Protein AF-A0A419HAE0-F1 (afdb_monomer_lite)

pLDDT: mean 71.38, std 16.94, range [32.88, 93.19]

Foldseek 3Di:
DDCPPDPDPDPQVPQPQSVLCCVQCVVVCVVQVWAWDDWDADPLRKIKTKTWGDDDPPDQKTWMWIKIDGSVHQQKIKIWIWIWRPPDPDTPIFTQDMDIGRGHPNCVNVRVCVVVVPPSPCPVDGPPDDPPPPPDPVCVVVVVVVVVVVVVVVVVVVVVVVVVVVVVVVVVVVVVVVVVVVVVCCVVPPPPDD

Radius of gyration: 32.23 Å; chains: 1; bounding box: 89×51×86 Å

Secondary structure (DSSP, 8-state):
-----PPPP-TTTT-HHHHHHHHHHHHHHHHTT-EEEEEEE-TTS-EEEEEEPPPPTT-SSEEEEEEEEGGG-TTSEEEEEEEE--SSSS--EEEEEEEEE-S-GGGHHHHHHHHHHS------S-----STT---TTTHHHHHHHHHHHHHHHHHHHHHHHHHHHHHHHHHHHHHHHHHHHHHHHHHH-SS--

Structure (mmCIF, N/CA/C/O backbone):
data_AF-A0A419HAE0-F1
#
_entry.id   AF-A0A419HAE0-F1
#
loop_
_atom_site.group_PDB
_atom_site.id
_atom_site.type_symbol
_atom_site.label_atom_id
_atom_site.label_alt_id
_atom_site.label_comp_id
_atom_site.label_asym_id
_atom_site.label_entity_id
_atom_site.label_seq_id
_atom_site.pdbx_PDB_ins_code
_atom_site.Cartn_x
_atom_site.Cartn_y
_atom_site.Cartn_z
_atom_site.occupancy
_atom_site.B_iso_or_equiv
_atom_site.auth_seq_id
_atom_site.auth_comp_id
_atom_site.auth_asym_id
_atom_site.auth_atom_id
_atom_site.pdbx_PDB_model_num
ATOM 1 N N . MET A 1 1 ? -29.396 -0.397 -34.017 1.00 46.91 1 MET A N 1
ATOM 2 C CA . MET A 1 1 ? -28.063 -0.846 -33.584 1.00 46.91 1 MET A CA 1
ATOM 3 C C . MET A 1 1 ? -27.997 -0.472 -32.128 1.00 46.91 1 MET A C 1
ATOM 5 O O . MET A 1 1 ? -28.235 0.686 -31.821 1.00 46.91 1 MET A O 1
ATOM 9 N N . ASP A 1 2 ? -27.934 -1.487 -31.280 1.00 54.62 2 ASP A N 1
ATOM 10 C CA . ASP A 1 2 ? -27.998 -1.358 -29.829 1.00 54.62 2 ASP A CA 1
ATOM 11 C C . ASP A 1 2 ? -26.549 -1.228 -29.356 1.00 54.62 2 ASP A C 1
ATOM 13 O O . ASP A 1 2 ? -25.768 -2.172 -29.501 1.00 54.62 2 ASP A O 1
ATOM 17 N N . ASP A 1 3 ? -26.163 -0.030 -28.921 1.00 50.16 3 ASP A N 1
ATOM 18 C CA . ASP A 1 3 ? -24.836 0.258 -28.379 1.00 50.16 3 ASP A CA 1
ATOM 19 C C . ASP A 1 3 ? -24.776 -0.331 -26.967 1.00 50.16 3 ASP A C 1
ATOM 21 O O . ASP A 1 3 ? -24.907 0.365 -25.962 1.00 50.16 3 ASP A O 1
ATOM 25 N N . THR A 1 4 ? -24.659 -1.658 -26.888 1.00 60.00 4 THR A N 1
ATOM 26 C CA . THR A 1 4 ? -24.435 -2.352 -25.623 1.00 60.00 4 THR A CA 1
ATOM 27 C C . THR A 1 4 ? -23.037 -1.985 -25.141 1.00 60.00 4 THR A C 1
ATOM 29 O O . THR A 1 4 ? -22.042 -2.588 -25.543 1.00 60.00 4 THR A O 1
ATOM 32 N N . GLU A 1 5 ? -22.968 -0.940 -24.321 1.00 51.91 5 GLU A N 1
ATOM 33 C CA . GLU A 1 5 ? -21.771 -0.510 -23.612 1.00 51.91 5 GLU A CA 1
ATOM 34 C C . GLU A 1 5 ? -21.283 -1.701 -22.773 1.00 51.91 5 GLU A C 1
ATOM 36 O O . GLU A 1 5 ? -21.889 -2.078 -21.767 1.00 51.91 5 GLU A O 1
ATOM 41 N N . LEU A 1 6 ? -20.237 -2.380 -23.254 1.00 55.34 6 LEU A N 1
ATOM 42 C CA . LEU A 1 6 ? -19.603 -3.465 -22.515 1.00 55.34 6 LEU A CA 1
ATOM 43 C C . LEU A 1 6 ? -19.093 -2.873 -21.195 1.00 55.34 6 LEU A C 1
ATOM 45 O O . LEU A 1 6 ? -18.383 -1.864 -21.239 1.00 55.34 6 LEU A O 1
ATOM 49 N N . PRO A 1 7 ? -19.434 -3.461 -20.033 1.00 56.94 7 PRO A N 1
ATOM 50 C CA . PRO A 1 7 ? -18.926 -2.965 -18.767 1.00 56.94 7 PRO A CA 1
ATOM 51 C C . PRO A 1 7 ? -17.399 -2.978 -18.829 1.00 56.94 7 PRO A C 1
ATOM 53 O O . PRO A 1 7 ? -16.793 -4.002 -19.156 1.00 56.94 7 PRO A O 1
ATOM 56 N N . LEU A 1 8 ? -16.789 -1.819 -18.564 1.00 52.44 8 LEU A N 1
ATOM 57 C CA . LEU A 1 8 ? -15.340 -1.711 -18.435 1.00 52.44 8 LEU A CA 1
ATOM 58 C C . LEU A 1 8 ? -14.871 -2.777 -17.431 1.00 52.44 8 LEU A C 1
ATOM 60 O O . LEU A 1 8 ? -15.509 -2.920 -16.382 1.00 52.44 8 LEU A O 1
ATOM 64 N N . PRO A 1 9 ? -13.810 -3.541 -17.746 1.00 50.22 9 PRO A N 1
ATOM 65 C CA . PRO A 1 9 ? -13.314 -4.577 -16.852 1.00 50.22 9 PRO A CA 1
ATOM 66 C C . PRO A 1 9 ? -13.008 -3.955 -15.493 1.00 50.22 9 PRO A C 1
ATOM 68 O O . PRO A 1 9 ? -12.392 -2.889 -15.416 1.00 50.22 9 PRO A O 1
ATOM 71 N N . ASP A 1 10 ? -13.484 -4.601 -14.429 1.00 52.34 10 ASP A N 1
ATOM 72 C CA . ASP A 1 10 ? -13.240 -4.141 -13.069 1.00 52.34 10 ASP A CA 1
ATOM 73 C C . ASP A 1 10 ? -11.716 -4.112 -12.841 1.00 52.34 10 ASP A C 1
ATOM 75 O O . ASP A 1 10 ? -11.075 -5.168 -12.896 1.00 52.34 10 ASP A O 1
ATOM 79 N N . PRO A 1 11 ? -11.098 -2.938 -12.613 1.00 48.09 11 PRO A N 1
ATOM 80 C CA . PRO A 1 11 ? -9.646 -2.817 -12.479 1.00 48.09 11 PRO A CA 1
ATOM 81 C C . PRO A 1 11 ? -9.080 -3.625 -11.298 1.00 48.09 11 PRO A C 1
ATOM 83 O O . PRO A 1 11 ? -7.867 -3.835 -11.218 1.00 48.09 11 PRO A O 1
ATOM 86 N N . ILE A 1 12 ? -9.940 -4.091 -10.386 1.00 50.25 12 ILE A N 1
ATOM 87 C CA . ILE A 1 12 ? -9.585 -4.997 -9.291 1.00 50.25 12 ILE A CA 1
ATOM 88 C C . ILE A 1 12 ? -9.373 -6.427 -9.812 1.00 50.25 12 ILE A C 1
ATOM 90 O O . ILE A 1 12 ? -8.378 -7.055 -9.447 1.00 50.25 12 ILE A O 1
ATOM 94 N N . ALA A 1 13 ? -10.227 -6.906 -10.723 1.00 50.31 13 ALA A N 1
ATOM 95 C CA . ALA A 1 13 ? -10.251 -8.297 -11.178 1.00 50.31 13 ALA A CA 1
ATOM 96 C C . ALA A 1 13 ? -8.988 -8.715 -11.954 1.00 50.31 13 ALA A C 1
ATOM 98 O O . ALA A 1 13 ? -8.590 -9.880 -11.901 1.00 50.31 13 ALA A O 1
ATOM 99 N N . GLU A 1 14 ? -8.313 -7.782 -12.628 1.00 58.06 14 GLU A N 1
ATOM 100 C CA . GLU A 1 14 ? -7.057 -8.045 -13.351 1.00 58.06 14 GLU A CA 1
ATOM 101 C C . GLU A 1 14 ? -5.803 -7.821 -12.487 1.00 58.06 14 GLU A C 1
ATOM 103 O O . GLU A 1 14 ? -4.691 -8.222 -12.848 1.00 58.06 14 GLU A O 1
ATOM 108 N N . ASN A 1 15 ? -5.948 -7.202 -11.313 1.00 71.06 15 ASN A N 1
ATOM 109 C CA . ASN A 1 15 ? -4.831 -6.923 -10.427 1.00 71.06 15 ASN A CA 1
ATOM 110 C C . ASN A 1 15 ? -4.653 -8.066 -9.423 1.00 71.06 15 ASN A C 1
ATOM 112 O O . ASN A 1 15 ? -5.291 -8.093 -8.373 1.00 71.06 15 ASN A O 1
ATOM 116 N N . LEU A 1 16 ? -3.717 -8.980 -9.714 1.00 80.69 16 LEU A N 1
ATOM 117 C CA . LEU A 1 16 ? -3.378 -10.112 -8.837 1.00 80.69 16 LEU A CA 1
ATOM 118 C C . LEU A 1 16 ? -3.145 -9.694 -7.376 1.00 80.69 16 LEU A C 1
ATOM 120 O O . LEU A 1 16 ? -3.512 -10.438 -6.469 1.00 80.69 16 LEU A O 1
ATOM 124 N N . TRP A 1 17 ? -2.584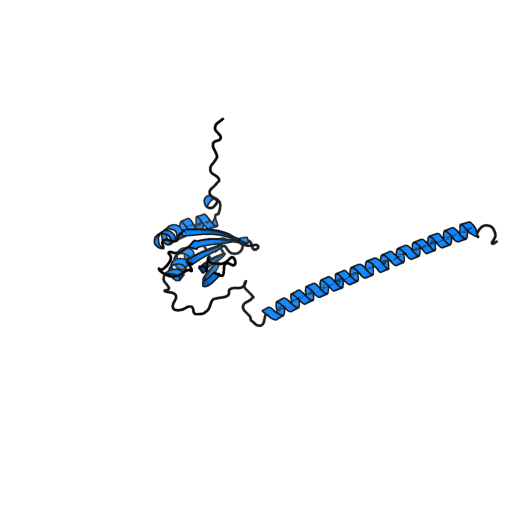 -8.503 -7.135 1.00 84.88 17 TRP A N 1
ATOM 125 C CA . TRP A 1 17 ? -2.408 -7.974 -5.782 1.00 84.88 17 TRP A CA 1
ATOM 126 C C . TRP A 1 17 ? -3.739 -7.615 -5.115 1.00 84.88 17 TRP A C 1
ATOM 128 O O . TRP A 1 17 ? -3.964 -7.987 -3.967 1.00 84.88 17 TRP A O 1
ATOM 138 N N . ALA A 1 18 ? -4.644 -6.952 -5.835 1.00 83.31 18 ALA A N 1
ATOM 139 C CA . ALA A 1 18 ? -5.948 -6.561 -5.305 1.00 83.31 18 ALA A CA 1
ATOM 140 C C . ALA A 1 18 ? -6.838 -7.769 -5.021 1.00 83.31 18 ALA A C 1
ATOM 142 O O . ALA A 1 18 ? -7.350 -7.879 -3.911 1.00 83.31 18 ALA A O 1
ATOM 143 N N . ASN A 1 19 ? -6.902 -8.723 -5.954 1.00 82.88 19 ASN A N 1
ATOM 144 C CA . ASN A 1 19 ? -7.588 -9.997 -5.737 1.00 82.88 19 ASN A CA 1
ATOM 145 C C . ASN A 1 19 ? -7.019 -10.748 -4.529 1.00 82.88 19 ASN A C 1
ATOM 147 O O . ASN A 1 19 ? -7.760 -11.314 -3.735 1.00 82.88 19 ASN A O 1
ATOM 151 N N . THR A 1 20 ? -5.693 -10.747 -4.367 1.00 84.31 20 THR A N 1
ATOM 152 C CA . THR A 1 20 ? -5.043 -11.399 -3.224 1.00 84.31 20 THR A CA 1
ATOM 153 C C . THR A 1 20 ? -5.457 -10.760 -1.903 1.00 84.31 20 THR A C 1
ATOM 155 O O . THR A 1 20 ? -5.796 -11.477 -0.964 1.00 84.31 20 THR A O 1
ATOM 158 N N . ILE A 1 21 ? -5.414 -9.429 -1.810 1.00 88.12 21 ILE A N 1
ATOM 159 C CA . ILE A 1 21 ? -5.812 -8.711 -0.596 1.00 88.12 21 ILE A CA 1
ATOM 160 C C . ILE A 1 21 ? -7.292 -8.954 -0.298 1.00 88.12 21 ILE A C 1
ATOM 162 O O . ILE A 1 21 ? -7.621 -9.312 0.829 1.00 88.12 21 ILE A O 1
ATOM 166 N N . ASP A 1 22 ? -8.166 -8.857 -1.296 1.00 86.25 22 ASP A N 1
ATOM 167 C CA . ASP A 1 22 ? -9.598 -9.103 -1.124 1.00 86.25 22 ASP A CA 1
ATOM 168 C C . ASP A 1 22 ? -9.882 -10.529 -0.613 1.00 86.25 22 ASP A C 1
ATOM 170 O O . ASP A 1 22 ? -10.508 -10.712 0.431 1.00 86.25 22 ASP A O 1
ATOM 174 N N . LEU A 1 23 ? -9.288 -11.548 -1.243 1.00 86.56 23 LEU A N 1
ATOM 175 C CA . LEU A 1 23 ? -9.448 -12.949 -0.835 1.00 86.56 23 LEU A CA 1
ATOM 176 C C . LEU A 1 23 ? -8.918 -13.246 0.575 1.00 86.56 23 LEU A C 1
ATOM 178 O O . LEU A 1 23 ? -9.422 -14.148 1.243 1.00 86.56 23 LEU A O 1
ATOM 182 N N . ARG A 1 24 ? -7.858 -12.555 1.012 1.00 88.19 24 ARG A N 1
ATOM 183 C CA . ARG A 1 24 ? -7.180 -12.845 2.288 1.00 88.19 24 ARG A CA 1
ATOM 184 C C . ARG A 1 24 ? -7.698 -12.020 3.451 1.00 88.19 24 ARG A C 1
ATOM 186 O O . ARG A 1 24 ? -7.718 -12.518 4.569 1.00 88.19 24 ARG A O 1
ATOM 193 N N . VAL A 1 25 ? -8.047 -10.761 3.215 1.00 89.69 25 VAL A N 1
ATOM 194 C CA . VAL A 1 25 ? -8.402 -9.816 4.279 1.00 89.69 25 VAL A CA 1
ATOM 195 C C . VAL A 1 25 ? -9.699 -9.058 4.021 1.00 89.69 25 VAL A C 1
ATOM 197 O O . VAL A 1 25 ? -10.080 -8.273 4.884 1.00 89.69 25 VAL A O 1
ATOM 200 N N . GLY A 1 26 ? -10.407 -9.304 2.914 1.00 87.38 26 GLY A N 1
ATOM 201 C CA . GLY A 1 26 ? -11.680 -8.646 2.592 1.00 87.38 26 GLY A CA 1
ATOM 202 C C . GLY A 1 26 ? -12.696 -8.753 3.729 1.00 87.38 26 GLY A C 1
ATOM 203 O O . GLY A 1 26 ? -13.140 -7.734 4.249 1.00 87.38 26 GLY A O 1
ATOM 204 N N . GLY A 1 27 ? -12.934 -9.966 4.244 1.00 86.56 27 GLY A N 1
ATOM 205 C CA . GLY A 1 27 ? -13.839 -10.168 5.385 1.00 86.56 27 GLY A CA 1
ATOM 206 C C . GLY A 1 27 ? -13.428 -9.392 6.647 1.00 86.56 27 GLY A C 1
ATOM 207 O O . GLY A 1 27 ? -14.272 -8.818 7.330 1.00 86.56 27 GLY A O 1
ATOM 208 N N . LEU A 1 28 ? -12.125 -9.288 6.928 1.00 89.00 28 LEU A N 1
ATOM 209 C CA . LEU A 1 28 ? -11.620 -8.500 8.057 1.00 89.00 28 LEU A CA 1
ATOM 210 C C . LEU A 1 28 ? -11.793 -6.990 7.826 1.00 89.00 28 LEU A C 1
ATOM 212 O O . LEU A 1 28 ? -12.087 -6.246 8.762 1.00 89.00 28 LEU A O 1
ATOM 216 N N . LEU A 1 29 ? -11.592 -6.516 6.597 1.00 88.88 29 LEU A N 1
ATOM 217 C CA . LEU A 1 29 ? -11.808 -5.117 6.228 1.00 88.88 29 LEU A CA 1
ATOM 218 C C . LEU A 1 29 ? -13.291 -4.742 6.348 1.00 88.88 29 LEU A C 1
ATOM 220 O O . LEU A 1 29 ? -13.594 -3.676 6.891 1.00 88.88 29 LEU A O 1
ATOM 224 N N . ASP A 1 30 ? -14.192 -5.639 5.954 1.00 88.06 30 ASP A N 1
ATOM 225 C CA . ASP A 1 30 ? -15.638 -5.478 6.113 1.00 88.06 30 ASP A CA 1
ATOM 226 C C . ASP A 1 30 ? -16.045 -5.410 7.591 1.00 88.06 30 ASP A C 1
ATOM 228 O O . ASP A 1 30 ? -16.768 -4.495 7.995 1.00 88.06 30 ASP A O 1
ATOM 232 N N . GLU A 1 31 ? -15.519 -6.306 8.435 1.00 87.88 31 GLU A N 1
ATOM 233 C CA . GLU A 1 31 ? -15.738 -6.278 9.890 1.00 87.88 31 GLU A CA 1
ATOM 234 C C . GLU A 1 31 ? -15.245 -4.973 10.536 1.00 87.88 31 GLU A C 1
ATOM 236 O O . GLU A 1 31 ? -15.853 -4.452 11.477 1.00 87.88 31 GLU A O 1
ATOM 241 N N . LEU A 1 32 ? -14.148 -4.413 10.021 1.00 85.94 32 LEU A N 1
ATOM 242 C CA . LEU A 1 32 ? -13.610 -3.125 10.456 1.00 85.94 32 LEU A CA 1
ATOM 243 C C . LEU A 1 32 ? -14.414 -1.928 9.920 1.00 85.94 32 LEU A C 1
ATOM 245 O O . LEU A 1 32 ? -14.137 -0.792 10.321 1.00 85.94 32 LEU A O 1
ATOM 249 N N . GLY A 1 33 ? -15.387 -2.152 9.030 1.00 87.56 33 GLY A N 1
ATOM 250 C CA . GLY A 1 33 ? -16.120 -1.110 8.314 1.00 87.56 33 GLY A CA 1
ATOM 251 C C . GLY A 1 33 ? -15.218 -0.277 7.400 1.00 87.56 33 GLY A C 1
ATOM 252 O O . GLY A 1 33 ? -15.464 0.918 7.212 1.00 87.56 33 GLY A O 1
ATOM 253 N N . ALA A 1 34 ? -14.126 -0.868 6.915 1.00 89.69 34 ALA A N 1
ATOM 254 C CA . ALA A 1 34 ? -13.153 -0.202 6.071 1.00 89.69 34 ALA A CA 1
ATOM 255 C C . ALA A 1 34 ? -13.717 -0.018 4.654 1.00 89.69 34 ALA A C 1
ATOM 257 O O . ALA A 1 34 ? -14.333 -0.915 4.094 1.00 89.69 34 ALA A O 1
ATOM 258 N N . GLN A 1 35 ? -13.504 1.151 4.058 1.00 89.06 35 GLN A N 1
ATOM 259 C CA . GLN A 1 35 ? -13.986 1.474 2.715 1.00 89.06 35 GLN A CA 1
ATOM 260 C C . GLN A 1 35 ? -12.809 1.603 1.767 1.00 89.06 35 GLN A C 1
ATOM 262 O O . GLN A 1 35 ? -11.869 2.335 2.075 1.00 89.06 35 GLN A O 1
ATOM 267 N N . TYR A 1 36 ? -12.869 0.934 0.618 1.00 86.69 36 TYR A N 1
ATOM 268 C CA . TYR A 1 36 ? -11.844 1.073 -0.410 1.00 86.69 36 TYR A CA 1
ATOM 269 C C . TYR A 1 36 ? -11.659 2.547 -0.796 1.00 86.69 36 TYR A C 1
ATOM 271 O O . TYR A 1 36 ? -12.630 3.282 -0.985 1.00 86.69 36 TYR A O 1
ATOM 279 N N . ASN A 1 37 ? -10.405 2.983 -0.864 1.00 87.88 37 ASN A N 1
ATOM 280 C CA . ASN A 1 37 ? -10.026 4.363 -1.146 1.00 87.88 37 ASN A CA 1
ATOM 281 C C . ASN A 1 37 ? -9.401 4.504 -2.533 1.00 87.88 37 ASN A C 1
ATOM 283 O O . ASN A 1 37 ? -9.749 5.420 -3.274 1.00 87.88 37 ASN A O 1
ATOM 287 N N . GLY A 1 38 ? -8.479 3.607 -2.891 1.00 86.25 38 GLY A N 1
ATOM 288 C CA . GLY A 1 38 ? -7.847 3.651 -4.201 1.00 86.25 38 GLY A CA 1
ATOM 289 C C . GLY A 1 38 ? -6.651 2.725 -4.367 1.00 86.25 38 GLY A C 1
ATOM 290 O O . GLY A 1 38 ? -6.251 2.000 -3.454 1.00 86.25 38 GLY A O 1
ATOM 291 N N . CYS A 1 39 ? -6.090 2.780 -5.573 1.00 87.38 39 CYS A N 1
ATOM 292 C CA . CYS A 1 39 ? -4.875 2.091 -5.982 1.00 87.38 39 CYS A CA 1
ATOM 293 C C . CYS A 1 39 ? -3.889 3.114 -6.546 1.00 87.38 39 CYS A C 1
ATOM 295 O O . CYS A 1 39 ? -4.266 3.943 -7.375 1.00 87.38 39 CYS A O 1
ATOM 297 N N . THR A 1 40 ? -2.622 3.032 -6.154 1.00 87.69 40 THR A N 1
ATOM 298 C CA . THR A 1 40 ? -1.537 3.828 -6.736 1.00 87.69 40 THR A CA 1
ATOM 299 C C . THR A 1 40 ? -0.372 2.927 -7.136 1.00 87.69 40 THR A C 1
ATOM 301 O O . THR A 1 40 ? -0.188 1.832 -6.601 1.00 87.69 40 THR A O 1
ATOM 304 N N . ILE A 1 41 ? 0.393 3.367 -8.135 1.00 86.25 41 ILE A N 1
ATOM 305 C CA . ILE A 1 41 ? 1.584 2.667 -8.618 1.00 86.25 41 ILE A CA 1
ATOM 306 C C . ILE A 1 41 ? 2.741 3.661 -8.605 1.00 86.25 41 ILE A C 1
ATOM 308 O O . ILE A 1 41 ? 2.666 4.725 -9.219 1.00 86.25 41 ILE A O 1
ATOM 312 N N . GLU A 1 42 ? 3.801 3.320 -7.883 1.00 86.25 42 GLU A N 1
ATOM 313 C CA . GLU A 1 42 ? 5.016 4.125 -7.790 1.00 86.25 42 GLU A CA 1
ATOM 314 C C . GLU A 1 42 ? 5.979 3.841 -8.948 1.00 86.25 42 GLU A C 1
ATOM 316 O O . GLU A 1 42 ? 5.930 2.793 -9.592 1.00 86.25 42 GLU A O 1
ATOM 321 N N . LEU A 1 43 ? 6.933 4.753 -9.163 1.00 80.62 43 LEU A N 1
ATOM 322 C CA . LEU A 1 43 ? 7.958 4.627 -10.208 1.00 80.62 43 LEU A CA 1
ATOM 323 C C . LEU A 1 43 ? 8.826 3.367 -10.070 1.00 80.62 43 LEU A C 1
ATOM 325 O O . LEU A 1 43 ? 9.321 2.852 -11.066 1.00 80.62 43 LEU A O 1
ATOM 329 N N . ASN A 1 44 ? 9.013 2.863 -8.848 1.00 81.44 44 ASN A N 1
ATOM 330 C CA . ASN A 1 44 ? 9.761 1.630 -8.587 1.00 81.44 44 ASN A CA 1
ATOM 331 C C . ASN A 1 44 ? 8.926 0.353 -8.830 1.00 81.44 44 ASN A C 1
ATOM 333 O O . ASN A 1 44 ? 9.408 -0.738 -8.545 1.00 81.44 44 ASN A O 1
ATOM 337 N N . GLY A 1 45 ? 7.683 0.480 -9.307 1.00 84.00 45 GLY A N 1
ATOM 338 C CA . GLY A 1 45 ? 6.754 -0.628 -9.527 1.00 84.00 45 GLY A CA 1
ATOM 339 C C . GLY A 1 45 ? 5.927 -1.021 -8.301 1.00 84.00 45 GLY A C 1
ATOM 340 O O . GLY A 1 45 ? 5.084 -1.910 -8.412 1.00 84.00 45 GLY A O 1
ATOM 341 N N . THR A 1 46 ? 6.127 -0.376 -7.145 1.00 88.44 46 THR A N 1
ATOM 342 C CA . THR A 1 46 ? 5.337 -0.645 -5.935 1.00 88.44 46 THR A CA 1
ATOM 343 C C . THR A 1 46 ? 3.869 -0.349 -6.188 1.00 88.44 46 THR A C 1
ATOM 345 O O . THR A 1 46 ? 3.525 0.745 -6.634 1.00 88.44 46 THR A O 1
ATOM 348 N N . ARG A 1 47 ? 3.005 -1.320 -5.887 1.00 90.25 47 ARG A N 1
ATOM 349 C CA . ARG A 1 47 ? 1.549 -1.175 -6.000 1.00 90.25 47 ARG A CA 1
ATOM 350 C C . ARG A 1 47 ? 0.962 -1.011 -4.612 1.00 90.25 47 ARG A C 1
ATOM 352 O O . ARG A 1 47 ? 1.109 -1.912 -3.792 1.00 90.25 47 ARG A O 1
ATOM 359 N N . GLU A 1 48 ? 0.299 0.104 -4.355 1.00 92.12 48 GLU A N 1
ATOM 360 C CA . GLU A 1 48 ? -0.374 0.381 -3.089 1.00 92.12 48 GLU A CA 1
ATOM 361 C C . GLU A 1 48 ? -1.888 0.343 -3.293 1.00 92.12 48 GLU A C 1
ATOM 363 O O . GLU A 1 48 ? -2.418 0.993 -4.188 1.00 92.12 48 GLU A O 1
ATOM 368 N N . LEU A 1 49 ? -2.583 -0.407 -2.446 1.00 92.25 49 LEU A N 1
ATOM 369 C CA . LEU A 1 49 ? -4.039 -0.409 -2.332 1.00 92.25 49 LEU A CA 1
ATOM 370 C C . LEU A 1 49 ? -4.408 0.123 -0.961 1.00 92.25 49 LEU A C 1
ATOM 372 O O . LEU A 1 49 ? -3.751 -0.245 0.012 1.00 92.25 49 LEU A O 1
ATOM 376 N N . SER A 1 50 ? -5.445 0.943 -0.839 1.00 92.19 50 SER A N 1
ATOM 377 C CA . SER A 1 50 ? -5.774 1.515 0.462 1.00 92.19 50 SER A CA 1
ATOM 378 C C . SER A 1 50 ? -7.256 1.531 0.807 1.00 92.19 50 SER A C 1
ATOM 380 O O . SER A 1 50 ? -8.125 1.599 -0.059 1.00 92.19 50 SER A O 1
ATOM 382 N N . TRP A 1 51 ? -7.527 1.457 2.113 1.00 93.19 51 TRP A N 1
ATOM 383 C CA . TRP A 1 51 ? -8.856 1.444 2.711 1.00 93.19 51 TRP A CA 1
ATOM 384 C C . TRP A 1 51 ? -8.939 2.439 3.866 1.00 93.19 51 TRP A C 1
ATOM 386 O O . TRP A 1 51 ? -8.100 2.452 4.770 1.00 93.19 51 TRP A O 1
ATOM 396 N N . LEU A 1 52 ? -9.989 3.253 3.870 1.00 90.25 52 LEU A N 1
ATOM 397 C CA . LEU A 1 52 ? -10.306 4.199 4.932 1.00 90.25 52 LEU A CA 1
ATOM 398 C C . LEU A 1 52 ? -11.097 3.513 6.039 1.00 90.25 52 LEU A C 1
ATOM 400 O O . LEU A 1 52 ? -12.153 2.937 5.802 1.00 90.25 52 LEU A O 1
ATOM 404 N N . LEU A 1 53 ? -10.630 3.656 7.272 1.00 89.19 53 LEU A N 1
ATOM 405 C CA . LEU A 1 53 ? -11.329 3.155 8.447 1.00 89.19 53 LEU A CA 1
ATOM 406 C C . LEU A 1 53 ? -12.406 4.141 8.928 1.00 89.19 53 LEU A C 1
ATOM 408 O O . LEU A 1 53 ? -12.257 5.362 8.755 1.00 89.19 53 LEU A O 1
ATOM 412 N N . PRO A 1 54 ? -13.460 3.646 9.607 1.00 83.88 54 PRO A N 1
ATOM 413 C CA . PRO A 1 54 ? -14.523 4.480 10.140 1.00 83.88 54 PRO A CA 1
ATOM 414 C C . PRO A 1 54 ? -13.998 5.625 11.003 1.00 83.88 54 PRO A C 1
ATOM 416 O O . PRO A 1 54 ? -13.152 5.480 11.893 1.00 83.88 54 PRO A O 1
ATOM 419 N N . ARG A 1 55 ? -14.551 6.809 10.755 1.00 76.12 55 ARG A N 1
ATOM 420 C CA . ARG A 1 55 ? -14.165 8.031 11.452 1.00 76.12 55 ARG A CA 1
ATOM 421 C C . ARG A 1 55 ? -14.631 7.975 12.908 1.00 76.12 55 ARG A C 1
ATOM 423 O O . ARG A 1 55 ? -15.820 7.854 13.191 1.00 76.12 55 ARG A O 1
ATOM 430 N N . ARG A 1 56 ? -13.711 8.175 13.857 1.00 70.31 56 ARG A N 1
ATOM 431 C CA . ARG A 1 56 ? -14.091 8.448 15.254 1.00 70.31 56 ARG A CA 1
ATOM 432 C C . ARG A 1 56 ? -14.698 9.856 15.338 1.00 70.31 56 ARG A C 1
ATOM 434 O O . ARG A 1 56 ? -14.134 10.799 14.775 1.00 70.31 56 ARG A O 1
ATOM 441 N N . ARG A 1 57 ? -15.845 10.004 16.020 1.00 70.88 57 ARG A N 1
ATOM 442 C CA . ARG A 1 57 ? -16.575 11.285 16.160 1.00 70.88 57 ARG A CA 1
ATOM 443 C C . ARG A 1 57 ? -15.617 12.443 16.504 1.00 70.88 57 ARG A C 1
ATOM 445 O O . ARG A 1 57 ? -14.796 12.323 17.407 1.00 70.88 57 ARG A O 1
ATOM 452 N N . GLY A 1 58 ? -15.724 13.557 15.770 1.00 67.19 58 GLY A N 1
ATOM 453 C CA . GLY A 1 58 ? -15.030 14.822 16.071 1.00 67.19 58 GLY A CA 1
ATOM 454 C C . GLY A 1 58 ? -13.623 15.031 15.483 1.00 67.19 58 GLY A C 1
ATOM 455 O O . GLY A 1 58 ? -13.096 16.133 15.597 1.00 67.19 58 GLY A O 1
ATOM 456 N N . ARG A 1 59 ? -12.995 14.052 14.815 1.00 66.50 59 ARG A N 1
ATOM 457 C CA . ARG A 1 59 ? -11.652 14.240 14.209 1.00 66.50 59 ARG A CA 1
ATOM 458 C C . ARG A 1 59 ? -11.729 14.563 12.727 1.00 66.50 59 ARG A C 1
ATOM 460 O O . ARG A 1 59 ? -12.432 13.852 12.035 1.00 66.50 59 ARG A O 1
ATOM 467 N N . ARG A 1 60 ? -11.023 15.586 12.218 1.00 69.56 60 ARG A N 1
ATOM 468 C CA . ARG A 1 60 ? -10.958 15.899 10.765 1.00 69.56 60 ARG A CA 1
ATOM 469 C C . ARG A 1 60 ? -10.206 14.853 9.938 1.00 69.56 60 ARG A C 1
ATOM 471 O O . ARG A 1 60 ? -10.480 14.705 8.756 1.00 69.56 60 ARG A O 1
ATOM 478 N N . ARG A 1 61 ? -9.303 14.122 10.575 1.00 72.25 61 ARG A N 1
ATOM 479 C CA . ARG A 1 61 ? -8.407 13.175 9.924 1.00 72.25 61 ARG A CA 1
ATOM 480 C C . ARG A 1 61 ? -9.007 11.777 9.861 1.00 72.25 61 ARG A C 1
ATOM 482 O O . ARG A 1 61 ? -9.762 11.391 10.760 1.00 72.25 61 ARG A O 1
ATOM 489 N N . ARG A 1 62 ? -8.670 11.041 8.804 1.00 80.06 62 ARG A N 1
ATOM 490 C CA . ARG A 1 62 ? -9.130 9.667 8.585 1.00 80.06 62 ARG A CA 1
ATOM 491 C C . ARG A 1 62 ? -7.966 8.703 8.744 1.00 80.06 62 ARG A C 1
ATOM 493 O O . ARG A 1 62 ? -6.842 9.016 8.373 1.00 80.06 62 ARG A O 1
ATOM 500 N N . LEU A 1 63 ? -8.251 7.560 9.348 1.00 86.75 63 LEU A N 1
ATOM 501 C CA . LEU A 1 63 ? -7.293 6.472 9.463 1.00 86.75 63 LEU A CA 1
ATOM 502 C C . LEU A 1 63 ? -7.375 5.636 8.191 1.00 86.75 63 LEU A C 1
ATOM 504 O O . LEU A 1 63 ? -8.464 5.448 7.655 1.00 86.75 63 LEU A O 1
ATOM 508 N N . GLU A 1 64 ? -6.234 5.163 7.724 1.00 89.38 64 GLU A N 1
ATOM 509 C CA . GLU A 1 64 ? -6.098 4.416 6.485 1.00 89.38 64 GLU A CA 1
ATOM 510 C C . GLU A 1 64 ? -5.190 3.208 6.717 1.00 89.38 64 GLU A C 1
ATOM 512 O O . GLU A 1 64 ? -4.155 3.312 7.386 1.00 89.38 64 GLU A O 1
ATOM 517 N N . LEU A 1 65 ? -5.597 2.070 6.163 1.00 91.69 65 LEU A N 1
ATOM 518 C CA . LEU A 1 65 ? -4.749 0.906 5.954 1.00 91.69 65 LEU A CA 1
ATOM 519 C C . LEU A 1 65 ? -4.326 0.893 4.489 1.00 91.69 65 LEU A C 1
ATOM 521 O O . LEU A 1 65 ? -5.180 0.954 3.610 1.00 91.69 65 LEU A O 1
ATOM 525 N N . ALA A 1 66 ? -3.027 0.818 4.234 1.00 93.00 66 ALA A N 1
ATOM 526 C CA . ALA A 1 66 ? -2.466 0.693 2.899 1.00 93.00 66 ALA A CA 1
ATOM 527 C C . ALA A 1 66 ? -1.672 -0.613 2.784 1.00 93.00 66 ALA A C 1
ATOM 529 O O . ALA A 1 66 ? -0.890 -0.951 3.669 1.00 93.00 66 ALA A O 1
ATOM 530 N N . PHE A 1 67 ? -1.883 -1.339 1.695 1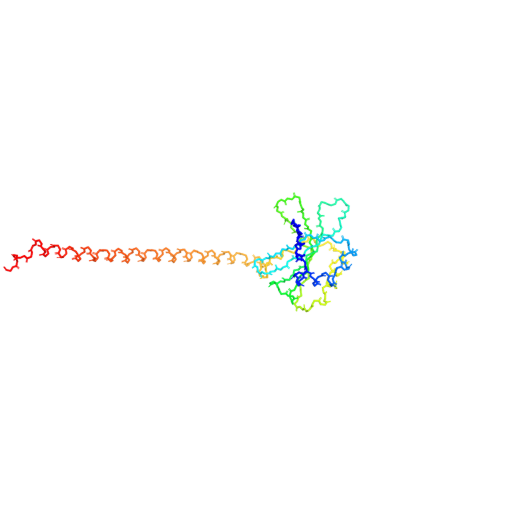.00 92.56 67 PHE A N 1
ATOM 531 C CA . PHE A 1 67 ? -1.296 -2.634 1.381 1.00 92.56 67 PHE A CA 1
ATOM 532 C C . PHE A 1 67 ? -0.406 -2.471 0.158 1.00 92.56 67 PHE A C 1
ATOM 534 O O . PHE A 1 67 ? -0.887 -2.192 -0.943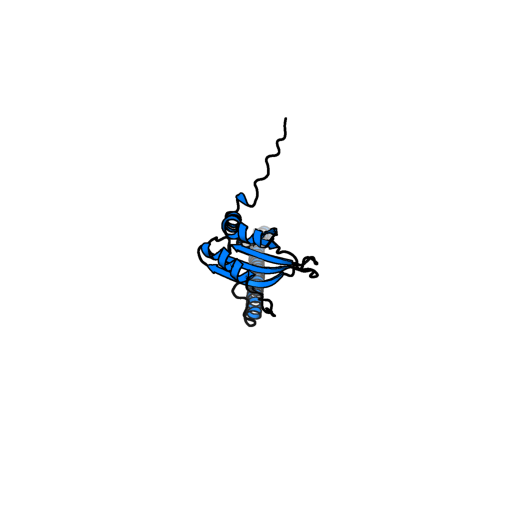 1.00 92.56 67 PHE A O 1
ATOM 541 N N . ARG A 1 68 ? 0.897 -2.634 0.350 1.00 92.50 68 ARG A N 1
ATOM 542 C CA . ARG A 1 68 ? 1.921 -2.336 -0.648 1.00 92.50 68 ARG A CA 1
ATOM 543 C C . ARG A 1 68 ? 2.604 -3.622 -1.090 1.00 92.50 68 ARG A C 1
ATOM 545 O O . ARG A 1 68 ? 3.189 -4.303 -0.258 1.00 92.50 68 ARG A O 1
ATOM 552 N N . ALA A 1 69 ? 2.570 -3.923 -2.383 1.00 91.06 69 ALA A N 1
ATOM 553 C CA . ALA A 1 69 ? 3.423 -4.927 -3.019 1.00 91.06 69 ALA A CA 1
ATOM 554 C C . ALA A 1 69 ? 4.694 -4.230 -3.515 1.00 91.06 69 ALA A C 1
ATOM 556 O O . ALA A 1 69 ? 4.658 -3.499 -4.511 1.00 91.06 69 ALA A O 1
ATOM 557 N N . LEU A 1 70 ? 5.800 -4.389 -2.789 1.00 87.94 70 LEU A N 1
ATOM 558 C CA . LEU A 1 70 ? 7.028 -3.619 -2.980 1.00 87.94 70 LEU A CA 1
ATOM 559 C C . LEU A 1 70 ? 7.745 -4.046 -4.261 1.00 87.94 70 LEU A C 1
ATOM 561 O O . LEU A 1 70 ? 7.967 -5.231 -4.513 1.00 87.94 70 LEU A O 1
ATOM 565 N N . GLY A 1 71 ? 8.075 -3.067 -5.107 1.00 83.88 71 GLY A N 1
ATOM 566 C CA . GLY A 1 71 ? 8.628 -3.330 -6.439 1.00 83.88 71 GLY A CA 1
ATOM 567 C C . GLY A 1 71 ? 7.703 -4.152 -7.349 1.00 83.88 71 GLY A C 1
ATOM 568 O O . GLY A 1 71 ? 8.168 -4.734 -8.324 1.00 83.88 71 GLY A O 1
ATOM 569 N N . GLY A 1 72 ? 6.412 -4.255 -7.006 1.00 81.88 72 GLY A N 1
ATOM 570 C CA . GLY A 1 72 ? 5.428 -5.069 -7.720 1.00 81.88 72 GLY A CA 1
ATOM 571 C C . GLY A 1 72 ? 5.502 -6.567 -7.413 1.00 81.88 72 GLY A C 1
ATOM 572 O O . GLY A 1 72 ? 4.794 -7.343 -8.053 1.00 81.88 72 GLY A O 1
ATOM 573 N N . SER A 1 73 ? 6.333 -6.982 -6.451 1.00 83.94 73 SER A N 1
ATOM 574 C CA . SER A 1 73 ? 6.453 -8.382 -6.042 1.00 83.94 73 SER A CA 1
ATOM 575 C C . SER A 1 73 ? 5.358 -8.774 -5.051 1.00 83.94 73 SER A C 1
ATOM 577 O O . SER A 1 73 ? 5.095 -8.054 -4.091 1.00 83.94 73 SER A O 1
ATOM 579 N N . LEU A 1 74 ? 4.758 -9.948 -5.254 1.00 81.62 74 LEU A N 1
ATOM 580 C CA . LEU A 1 74 ? 3.808 -10.542 -4.305 1.00 81.62 74 LEU A CA 1
ATOM 581 C C . LEU A 1 74 ? 4.510 -11.173 -3.090 1.00 81.62 74 LEU A C 1
ATOM 583 O O . LEU A 1 74 ? 3.891 -11.342 -2.044 1.00 81.62 74 LEU A O 1
ATOM 587 N N . ASP A 1 75 ? 5.806 -11.468 -3.208 1.00 83.25 75 ASP A N 1
ATOM 588 C CA . ASP A 1 75 ? 6.608 -12.087 -2.143 1.00 83.25 75 ASP A CA 1
ATOM 589 C C . ASP A 1 75 ? 7.203 -11.058 -1.176 1.00 83.25 75 ASP A C 1
ATOM 591 O O . ASP A 1 75 ? 7.837 -11.415 -0.178 1.00 83.25 75 ASP A O 1
ATOM 595 N N . TRP A 1 76 ? 7.067 -9.769 -1.498 1.00 86.50 76 TRP A N 1
ATOM 596 C CA . TRP A 1 76 ? 7.579 -8.684 -0.680 1.00 86.50 76 TRP A CA 1
ATOM 597 C C . TRP A 1 76 ? 6.520 -7.610 -0.507 1.00 86.50 76 TRP A C 1
ATOM 599 O O . TRP A 1 76 ? 6.227 -6.845 -1.426 1.00 86.50 76 TRP A O 1
ATOM 609 N N . TRP A 1 77 ? 5.954 -7.547 0.692 1.00 89.69 77 TRP A N 1
ATOM 610 C CA . TRP A 1 77 ? 4.821 -6.684 0.971 1.00 89.69 77 TRP A CA 1
ATOM 611 C C . TRP A 1 77 ? 5.001 -5.884 2.259 1.00 89.69 77 TRP A C 1
ATOM 613 O O . TRP A 1 77 ? 5.747 -6.253 3.168 1.00 89.69 77 TRP A O 1
ATOM 623 N N . GLU A 1 78 ? 4.297 -4.760 2.322 1.00 89.44 78 GLU A N 1
ATOM 624 C CA . GLU A 1 78 ? 4.205 -3.895 3.490 1.00 89.44 78 GLU A CA 1
ATOM 625 C C . GLU A 1 78 ? 2.744 -3.521 3.745 1.00 89.44 78 GLU A C 1
ATOM 627 O O . GLU A 1 78 ? 2.016 -3.138 2.832 1.00 89.44 78 GLU A O 1
ATOM 632 N N . ILE A 1 79 ? 2.316 -3.592 5.004 1.00 89.50 79 ILE A N 1
ATOM 633 C CA . ILE A 1 79 ? 1.034 -3.046 5.449 1.00 89.50 79 ILE A CA 1
ATOM 634 C C . ILE A 1 79 ? 1.321 -1.820 6.296 1.00 89.50 79 ILE A C 1
ATOM 636 O O . ILE A 1 79 ? 2.025 -1.895 7.304 1.00 89.50 79 ILE A O 1
ATOM 640 N N . VAL A 1 80 ? 0.749 -0.694 5.899 1.00 89.75 80 VAL A N 1
ATOM 641 C CA . VAL A 1 80 ? 0.920 0.601 6.540 1.00 89.75 80 VAL A CA 1
ATOM 642 C C . VAL A 1 80 ? -0.390 1.016 7.187 1.00 89.75 80 VAL A C 1
ATOM 644 O O . VAL A 1 80 ? -1.435 1.050 6.548 1.00 89.75 80 VAL A O 1
ATOM 647 N N . TYR A 1 81 ? -0.324 1.403 8.454 1.00 87.56 81 TYR A N 1
ATOM 648 C CA . TYR A 1 81 ? -1.407 2.076 9.154 1.00 87.56 81 TYR A CA 1
ATOM 649 C C . TYR A 1 81 ? -1.044 3.553 9.333 1.00 87.56 81 TYR A C 1
ATOM 651 O O . TYR A 1 81 ? -0.075 3.900 10.024 1.00 87.56 81 TYR A O 1
ATOM 659 N N . ARG A 1 82 ? -1.810 4.441 8.695 1.00 85.69 82 ARG A N 1
ATOM 660 C CA . ARG A 1 82 ? -1.523 5.881 8.639 1.00 85.69 82 ARG A CA 1
ATOM 661 C C . ARG A 1 82 ? -2.768 6.729 8.868 1.00 85.69 82 ARG A C 1
ATOM 663 O O . ARG A 1 82 ? -3.897 6.259 8.799 1.00 85.69 82 ARG A O 1
ATOM 670 N N . GLU A 1 83 ? -2.561 7.997 9.190 1.00 84.50 83 GLU A N 1
ATOM 671 C CA . GLU A 1 83 ? -3.616 9.005 9.247 1.00 84.50 83 GLU A CA 1
ATOM 672 C C . GLU A 1 83 ? -3.433 10.002 8.119 1.00 84.50 83 GLU A C 1
ATOM 674 O O . GLU A 1 83 ? -2.385 10.634 8.006 1.00 84.50 83 GLU A O 1
ATOM 679 N N . VAL A 1 84 ? -4.472 10.154 7.309 1.00 77.75 84 VAL A N 1
ATOM 680 C CA . VAL A 1 84 ? -4.509 11.081 6.185 1.00 77.75 84 VAL A CA 1
ATOM 681 C C . VAL A 1 84 ? -5.368 12.291 6.535 1.00 77.75 84 VAL A C 1
ATOM 683 O O . VAL A 1 84 ? -6.495 12.177 7.037 1.00 77.75 84 VAL A O 1
ATOM 686 N N . ASP A 1 85 ? -4.808 13.475 6.300 1.00 73.12 85 ASP A N 1
ATOM 687 C CA . ASP A 1 85 ? -5.526 14.741 6.382 1.00 73.12 85 ASP A CA 1
ATOM 688 C C . ASP A 1 85 ? -5.997 15.130 4.976 1.00 73.12 85 ASP A C 1
ATOM 690 O O . ASP A 1 85 ? -5.191 15.399 4.091 1.00 73.12 85 ASP A O 1
ATOM 694 N N . TRP A 1 86 ? -7.311 15.119 4.756 1.00 61.16 86 TRP A N 1
ATOM 695 C CA . TRP A 1 86 ? -7.915 15.422 3.452 1.00 61.16 86 TRP A CA 1
ATOM 696 C C . TRP A 1 86 ? -8.151 16.921 3.233 1.00 61.16 86 TRP A C 1
ATOM 698 O O . TRP A 1 86 ? -8.732 17.318 2.226 1.00 61.16 86 TRP A O 1
ATOM 708 N N . THR A 1 87 ? -7.750 17.771 4.183 1.00 56.25 87 THR A N 1
ATOM 709 C CA . THR A 1 87 ? -8.149 19.182 4.168 1.00 56.25 87 THR A CA 1
ATOM 710 C C . THR A 1 87 ? -7.279 20.075 3.266 1.00 56.25 87 THR A C 1
ATOM 712 O O . THR A 1 87 ? -7.651 21.226 3.063 1.00 56.25 87 THR A O 1
ATOM 715 N N . PHE A 1 88 ? -6.157 19.601 2.703 1.00 44.97 88 PHE A N 1
ATOM 716 C CA . PHE A 1 88 ? -5.261 20.430 1.879 1.00 44.97 88 PHE A CA 1
ATOM 717 C C . PHE A 1 88 ? -4.677 19.689 0.666 1.00 44.97 88 PHE A C 1
ATOM 719 O O . PHE A 1 88 ? -4.493 18.478 0.693 1.00 44.97 88 PHE A O 1
ATOM 726 N N . ARG A 1 89 ? -4.352 20.462 -0.385 1.00 43.66 89 ARG A N 1
ATOM 727 C CA . ARG A 1 89 ? -3.756 20.049 -1.679 1.00 43.66 89 ARG A CA 1
ATOM 728 C C . ARG A 1 89 ? -2.426 19.278 -1.576 1.00 43.66 89 ARG A C 1
ATOM 730 O O . ARG A 1 89 ? -1.929 18.804 -2.589 1.00 43.66 89 ARG A O 1
ATOM 737 N N . GLU A 1 90 ? -1.886 19.122 -0.374 1.00 48.44 90 GLU A N 1
ATOM 738 C CA . GLU A 1 90 ? -0.742 18.275 -0.059 1.00 48.44 90 GLU A CA 1
ATOM 739 C C . GLU A 1 90 ? -1.209 17.218 0.945 1.00 48.44 90 GLU A C 1
ATOM 741 O O . GLU A 1 90 ? -1.503 17.532 2.102 1.00 48.44 90 GLU A O 1
ATOM 746 N N . GLN A 1 91 ? -1.322 15.966 0.497 1.00 53.78 91 GLN A N 1
ATOM 747 C CA . GLN A 1 91 ? -1.683 14.837 1.353 1.00 53.78 91 GLN A CA 1
ATOM 748 C C . GLN A 1 91 ? -0.574 14.602 2.388 1.00 53.78 91 GLN A C 1
ATOM 750 O O . GLN A 1 91 ? 0.355 13.827 2.172 1.00 53.78 91 GLN A O 1
ATOM 755 N N . GLN A 1 92 ? -0.651 15.271 3.536 1.00 59.78 92 GLN A N 1
ATOM 756 C CA . GLN A 1 92 ? 0.229 14.964 4.658 1.00 59.78 92 GLN A CA 1
ATOM 757 C C . GLN A 1 92 ? -0.275 13.696 5.349 1.00 59.78 92 GLN A C 1
ATOM 759 O O . GLN A 1 92 ? -1.154 13.740 6.215 1.00 59.78 92 GLN A O 1
ATOM 764 N N . ALA A 1 93 ? 0.287 12.554 4.956 1.00 64.50 93 ALA A N 1
ATOM 765 C CA . ALA A 1 93 ? 0.088 11.287 5.644 1.00 64.50 93 ALA A CA 1
ATOM 766 C C . ALA A 1 93 ? 0.989 11.206 6.888 1.00 64.50 93 ALA A C 1
ATOM 768 O O . ALA A 1 93 ? 2.206 11.387 6.820 1.00 64.50 93 ALA A O 1
ATOM 769 N N . ARG A 1 94 ? 0.395 10.918 8.047 1.00 71.50 94 ARG A N 1
ATOM 770 C CA . ARG A 1 94 ? 1.114 10.619 9.291 1.00 71.50 94 ARG A CA 1
ATOM 771 C C . ARG A 1 94 ? 1.181 9.110 9.481 1.00 71.50 94 ARG A C 1
ATOM 773 O O . ARG A 1 94 ? 0.169 8.479 9.771 1.00 71.50 94 ARG A O 1
ATOM 780 N N . TYR A 1 95 ? 2.374 8.549 9.343 1.00 67.50 95 TYR A N 1
ATOM 781 C CA . TYR A 1 95 ? 2.633 7.119 9.498 1.00 67.50 95 TYR A CA 1
ATOM 782 C C . TYR A 1 95 ? 2.670 6.742 10.981 1.00 67.50 95 TYR A C 1
ATOM 784 O O . TYR A 1 95 ? 3.459 7.302 11.747 1.00 67.50 95 TYR A O 1
ATOM 792 N N . TYR A 1 96 ? 1.804 5.813 11.390 1.00 67.75 96 TYR A N 1
ATOM 793 C CA . TYR A 1 96 ? 1.714 5.363 12.781 1.00 67.75 96 TYR A CA 1
ATOM 794 C C . TYR A 1 96 ? 2.416 4.032 13.012 1.00 67.75 96 TYR A C 1
ATOM 796 O O . TYR A 1 96 ? 3.080 3.871 14.033 1.00 67.75 96 TYR A O 1
ATOM 804 N N . ALA A 1 97 ? 2.262 3.088 12.088 1.00 72.69 97 ALA A N 1
ATOM 805 C CA . ALA A 1 97 ? 2.922 1.794 12.145 1.00 72.69 97 ALA A CA 1
ATOM 806 C C . ALA A 1 97 ? 2.978 1.181 10.745 1.00 72.69 97 ALA A C 1
ATOM 808 O O . ALA A 1 97 ? 2.091 1.428 9.926 1.00 72.69 97 ALA A O 1
ATOM 809 N N . SER A 1 98 ? 3.990 0.358 10.493 1.00 82.06 98 SER A N 1
ATOM 810 C CA . SER A 1 98 ? 3.997 -0.551 9.354 1.00 82.06 98 SER A CA 1
ATOM 811 C C . SER A 1 98 ? 4.570 -1.907 9.750 1.00 82.06 98 SER A C 1
ATOM 813 O O . SER A 1 98 ? 5.309 -2.027 10.730 1.00 82.06 98 SER A O 1
ATOM 815 N N . ILE A 1 99 ? 4.170 -2.938 9.014 1.00 80.44 99 ILE A N 1
ATOM 816 C CA . ILE A 1 99 ? 4.750 -4.279 9.070 1.00 80.44 99 ILE A CA 1
ATOM 817 C C . ILE A 1 99 ? 5.184 -4.610 7.648 1.00 80.44 99 ILE A C 1
ATOM 819 O O . ILE A 1 99 ? 4.360 -4.562 6.739 1.00 80.44 99 ILE A O 1
ATOM 823 N N . SER A 1 100 ? 6.467 -4.913 7.465 1.00 81.94 100 SER A N 1
ATOM 824 C CA . SER A 1 100 ? 7.047 -5.330 6.186 1.00 81.94 100 SER A CA 1
ATOM 825 C C . SER A 1 100 ? 7.561 -6.755 6.304 1.00 81.94 100 SER A C 1
ATOM 827 O O . SER A 1 100 ? 8.312 -7.054 7.234 1.00 81.94 100 SER A O 1
ATOM 829 N N . GLU A 1 101 ? 7.208 -7.614 5.355 1.00 78.62 101 GLU A N 1
ATOM 830 C CA . GLU A 1 101 ? 7.638 -9.010 5.341 1.00 78.62 101 GLU A CA 1
ATOM 831 C C . GLU A 1 101 ? 8.040 -9.445 3.928 1.00 78.62 101 GLU A C 1
ATOM 833 O O . GLU A 1 101 ? 7.482 -9.004 2.924 1.00 78.62 101 GLU A O 1
ATOM 838 N N . ARG A 1 102 ? 9.054 -10.315 3.857 1.00 76.06 102 ARG A N 1
ATOM 839 C CA . ARG A 1 102 ? 9.538 -10.935 2.617 1.00 76.06 102 ARG A CA 1
ATOM 840 C C . ARG A 1 102 ? 9.260 -12.434 2.668 1.00 76.06 102 ARG A C 1
ATOM 842 O O . ARG A 1 102 ? 10.176 -13.235 2.863 1.00 76.06 102 ARG A O 1
ATOM 849 N N . ARG A 1 103 ? 7.977 -12.781 2.637 1.00 68.56 103 ARG A N 1
ATOM 850 C CA . ARG A 1 103 ? 7.443 -14.140 2.770 1.00 68.56 103 ARG A CA 1
ATOM 851 C C . ARG A 1 103 ? 6.101 -14.250 2.057 1.00 68.56 103 ARG A C 1
ATOM 853 O O . ARG A 1 103 ? 5.457 -13.242 1.770 1.00 68.56 103 ARG A O 1
ATOM 860 N N . GLU A 1 104 ? 5.690 -15.495 1.830 1.00 63.47 104 GLU A N 1
ATOM 861 C CA . GLU A 1 104 ? 4.374 -15.839 1.303 1.00 63.47 104 GLU A CA 1
ATOM 862 C C . GLU A 1 104 ? 3.241 -15.149 2.084 1.00 63.47 104 GLU A C 1
ATOM 864 O O . GLU A 1 104 ? 3.311 -14.913 3.290 1.00 63.47 104 GLU A O 1
ATOM 869 N N . LEU A 1 105 ? 2.157 -14.862 1.372 1.00 66.25 105 LEU A N 1
ATOM 870 C CA . LEU A 1 105 ? 1.045 -13.987 1.762 1.00 66.25 105 LEU A CA 1
ATOM 871 C C . LEU A 1 105 ? 0.162 -14.487 2.918 1.00 66.25 105 LEU A C 1
ATOM 873 O O . LEU A 1 105 ? -0.848 -13.865 3.247 1.00 66.25 105 LEU A O 1
ATOM 877 N N . PHE A 1 106 ? 0.514 -15.612 3.535 1.00 66.88 106 PHE A N 1
ATOM 878 C CA . PHE A 1 106 ? -0.284 -16.253 4.577 1.00 66.88 106 PHE A CA 1
ATOM 879 C C . PHE A 1 106 ? -0.318 -15.459 5.893 1.00 66.88 106 PHE A C 1
ATOM 881 O O . PHE A 1 106 ? -1.229 -15.658 6.692 1.00 66.88 106 PHE A O 1
ATOM 888 N N . GLU A 1 107 ? 0.615 -14.527 6.113 1.00 79.38 107 GLU A N 1
ATOM 889 C CA . GLU A 1 107 ? 0.686 -13.744 7.356 1.00 79.38 107 GLU A CA 1
ATOM 890 C C . GLU A 1 107 ? -0.037 -12.380 7.289 1.00 79.38 107 GLU A C 1
ATOM 892 O O . GLU A 1 107 ? -0.183 -11.722 8.325 1.00 79.38 107 GLU A O 1
ATOM 897 N N . VAL A 1 108 ? -0.560 -11.976 6.120 1.00 80.81 108 VAL A N 1
ATOM 898 C CA . VAL A 1 108 ? -1.160 -10.643 5.883 1.00 80.81 108 VAL A CA 1
ATOM 899 C C . VAL A 1 108 ? -2.318 -10.359 6.846 1.00 80.81 108 VAL A C 1
ATOM 901 O O . VAL A 1 108 ? -2.340 -9.310 7.490 1.00 80.81 108 VAL A O 1
ATOM 904 N N . GLU A 1 109 ? -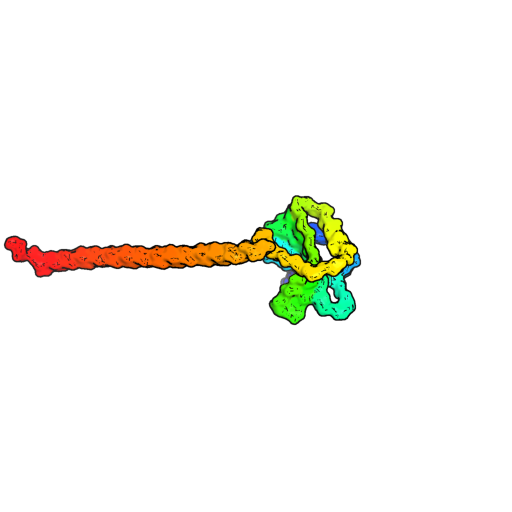3.250 -11.299 7.017 1.00 86.12 109 GLU A N 1
ATOM 905 C CA . GLU A 1 109 ? -4.391 -11.130 7.929 1.00 86.12 109 GLU A CA 1
ATOM 906 C C . GLU A 1 109 ? -3.931 -10.937 9.380 1.00 86.12 109 GLU A C 1
ATOM 908 O O . GLU A 1 109 ? -4.361 -10.007 10.070 1.00 86.12 109 GLU A O 1
ATOM 913 N N . SER A 1 110 ? -2.979 -11.760 9.830 1.00 84.38 110 SER A N 1
ATOM 914 C CA . SER A 1 110 ? -2.410 -11.645 11.173 1.00 84.38 110 SER A CA 1
ATOM 915 C C . SER A 1 110 ? -1.724 -10.288 11.379 1.00 84.38 110 SER A C 1
ATOM 917 O O . SER A 1 110 ? -1.871 -9.671 12.436 1.00 84.38 110 SER A O 1
ATOM 919 N N . ALA A 1 111 ? -1.040 -9.764 10.356 1.00 83.31 111 ALA A N 1
ATOM 920 C CA . ALA A 1 111 ? -0.396 -8.460 10.392 1.00 83.31 111 ALA A CA 1
ATOM 921 C C . ALA A 1 111 ? -1.418 -7.313 10.494 1.00 83.31 111 ALA A C 1
ATOM 923 O O . ALA A 1 111 ? -1.234 -6.419 11.327 1.00 83.31 111 ALA A O 1
ATOM 924 N N . VAL A 1 112 ? -2.534 -7.370 9.753 1.00 84.94 112 VAL A N 1
ATOM 925 C CA . VAL A 1 112 ? -3.646 -6.408 9.894 1.00 84.94 112 VAL A CA 1
ATOM 926 C C . VAL A 1 112 ? -4.235 -6.464 11.301 1.00 84.94 112 VAL A C 1
ATOM 928 O O . VAL A 1 112 ? -4.423 -5.423 11.937 1.00 84.94 112 VAL A O 1
ATOM 931 N N . GLN A 1 113 ? -4.485 -7.660 11.838 1.00 86.38 113 GLN A N 1
ATOM 932 C CA . GLN A 1 113 ? -4.999 -7.810 13.199 1.00 86.38 113 GLN A CA 1
ATOM 933 C C . GLN A 1 113 ? -4.021 -7.242 14.237 1.00 86.38 113 GLN A C 1
ATOM 935 O O . GLN A 1 113 ? -4.449 -6.540 15.151 1.00 86.38 113 GLN A O 1
ATOM 940 N N . ARG A 1 114 ? -2.706 -7.470 14.095 1.00 83.12 114 ARG A N 1
ATOM 941 C CA . ARG A 1 114 ? -1.680 -6.873 14.974 1.00 83.12 114 ARG A CA 1
ATOM 942 C C . ARG A 1 114 ? -1.714 -5.343 14.909 1.00 83.12 114 ARG A C 1
ATOM 944 O O . ARG A 1 114 ? -1.739 -4.693 15.956 1.00 83.12 114 ARG A O 1
ATOM 951 N N . LEU A 1 115 ? -1.768 -4.767 13.707 1.00 80.62 115 LEU A N 1
ATOM 952 C CA . LEU A 1 115 ? -1.796 -3.314 13.503 1.00 80.62 115 LEU A CA 1
ATOM 953 C C . LEU A 1 115 ? -3.069 -2.657 14.055 1.00 80.62 115 LEU A C 1
ATOM 955 O O . LEU A 1 115 ? -3.002 -1.564 14.614 1.00 80.62 115 LEU A O 1
ATOM 959 N N . THR A 1 116 ? -4.218 -3.325 13.943 1.00 77.25 116 THR A N 1
ATOM 960 C CA . THR A 1 116 ? -5.525 -2.768 14.334 1.00 77.25 116 THR A CA 1
ATOM 961 C C . THR A 1 116 ? -5.904 -3.046 15.795 1.00 77.25 116 THR A C 1
ATOM 963 O O . THR A 1 116 ? -6.511 -2.185 16.437 1.00 77.25 116 THR A O 1
ATOM 966 N N . ARG A 1 117 ? -5.526 -4.206 16.363 1.00 76.50 117 ARG A N 1
ATOM 967 C CA . ARG A 1 117 ? -5.800 -4.574 17.772 1.00 76.50 117 ARG A CA 1
ATOM 968 C C . ARG A 1 117 ? -4.881 -3.894 18.763 1.00 76.50 117 ARG A C 1
ATOM 970 O O . ARG A 1 117 ? -5.296 -3.644 19.898 1.00 76.50 117 ARG A O 1
ATOM 977 N N . THR A 1 118 ? -3.650 -3.584 18.365 1.00 58.44 118 THR A N 1
ATOM 978 C CA . THR A 1 118 ? -2.787 -2.745 19.187 1.00 58.44 118 THR A CA 1
ATOM 979 C C . THR A 1 118 ? -3.474 -1.387 19.255 1.00 58.44 118 THR A C 1
ATOM 981 O O . THR A 1 118 ? -3.365 -0.587 18.331 1.00 58.44 118 THR A O 1
ATOM 984 N N . ARG A 1 119 ? -4.239 -1.113 20.329 1.00 51.91 119 ARG A N 1
ATOM 985 C CA . ARG A 1 119 ? -4.609 0.257 20.706 1.00 51.91 119 ARG A CA 1
ATOM 986 C C . ARG A 1 119 ? -3.284 0.991 20.699 1.00 51.91 119 ARG A C 1
ATOM 988 O O . ARG A 1 119 ? -2.522 0.782 21.629 1.00 51.91 119 ARG A O 1
ATOM 995 N N . LEU A 1 120 ? -2.973 1.732 19.637 1.00 47.66 120 LEU A N 1
ATOM 996 C CA . LEU A 1 120 ? -1.676 2.371 19.454 1.00 47.66 120 LEU A CA 1
ATOM 997 C C . LEU A 1 120 ? -1.482 3.327 20.627 1.00 47.66 120 LEU A C 1
ATOM 999 O O . LEU A 1 120 ? -1.970 4.460 20.637 1.00 47.66 120 LEU A O 1
ATOM 1003 N N . ILE A 1 121 ? -0.846 2.798 21.671 1.00 38.81 121 ILE A N 1
ATOM 1004 C CA . ILE A 1 121 ? -0.418 3.476 22.876 1.00 38.81 121 ILE A CA 1
ATOM 1005 C C . ILE A 1 121 ? 0.535 4.530 22.355 1.00 38.81 121 ILE A C 1
ATOM 1007 O O . ILE A 1 121 ? 1.683 4.233 22.061 1.00 38.81 121 ILE A O 1
ATOM 1011 N N . ARG A 1 122 ? 0.015 5.746 22.164 1.00 38.47 122 ARG A N 1
ATOM 1012 C CA . ARG A 1 122 ? 0.792 6.974 21.994 1.00 38.47 122 ARG A CA 1
ATOM 1013 C C . ARG A 1 122 ? 2.063 6.757 21.162 1.00 38.47 122 ARG A C 1
ATOM 1015 O O . ARG A 1 122 ? 3.161 6.953 21.680 1.00 38.47 122 ARG A O 1
ATOM 1022 N N . VAL A 1 123 ? 1.942 6.399 19.883 1.00 39.84 123 VAL A N 1
ATOM 1023 C CA . VAL A 1 123 ? 3.086 6.547 18.972 1.00 39.84 123 VAL A CA 1
ATOM 1024 C C . VAL A 1 123 ? 3.283 8.051 18.787 1.00 39.84 123 VAL A C 1
ATOM 1026 O O . VAL A 1 123 ? 2.647 8.711 17.972 1.00 39.84 123 VAL A O 1
ATOM 1029 N N . ARG A 1 124 ? 4.075 8.625 19.696 1.00 34.47 124 ARG A N 1
ATOM 1030 C CA . ARG A 1 124 ? 4.303 10.065 19.857 1.00 34.47 124 ARG A CA 1
ATOM 1031 C C . ARG A 1 124 ? 5.285 10.606 18.817 1.00 34.47 124 ARG A C 1
ATOM 1033 O O . ARG A 1 124 ? 5.666 11.768 18.912 1.00 34.47 124 ARG A O 1
ATOM 1040 N N . ARG A 1 125 ? 5.717 9.783 17.858 1.00 34.09 125 ARG A N 1
ATOM 1041 C CA . ARG A 1 125 ? 6.640 10.174 16.795 1.00 34.09 125 ARG A CA 1
ATOM 1042 C C . ARG A 1 125 ? 6.255 9.495 15.481 1.00 34.09 125 ARG A C 1
ATOM 1044 O O . ARG A 1 125 ? 6.103 8.278 15.487 1.00 34.09 125 ARG A O 1
ATOM 1051 N N . PRO A 1 126 ? 6.089 10.253 14.387 1.00 35.91 126 PRO A N 1
ATOM 1052 C CA . PRO A 1 126 ? 5.945 9.665 13.064 1.00 35.91 126 PRO A CA 1
ATOM 1053 C C . PRO A 1 126 ? 7.202 8.851 12.748 1.00 35.91 126 PRO A C 1
ATOM 1055 O O . PRO A 1 126 ? 8.317 9.344 12.926 1.00 35.91 126 PRO A O 1
ATOM 1058 N N . LEU A 1 127 ? 7.023 7.614 12.292 1.00 38.59 127 LEU A N 1
ATOM 1059 C CA . LEU A 1 127 ? 8.091 6.886 11.619 1.00 38.59 127 LEU A CA 1
ATOM 1060 C C . LEU A 1 127 ? 8.168 7.459 10.203 1.00 38.59 127 LEU A C 1
ATOM 1062 O O . LEU A 1 127 ? 7.382 7.102 9.331 1.00 38.59 127 LEU A O 1
ATOM 1066 N N . THR A 1 128 ? 9.056 8.427 9.991 1.00 32.88 128 THR A N 1
ATOM 1067 C CA . THR A 1 128 ? 9.462 8.834 8.645 1.00 32.88 128 THR A CA 1
ATOM 1068 C C . THR A 1 128 ? 10.252 7.688 8.032 1.00 32.88 128 THR A C 1
ATOM 1070 O O . THR A 1 128 ? 11.457 7.581 8.246 1.00 32.88 128 THR A O 1
ATOM 1073 N N . PHE A 1 129 ? 9.572 6.823 7.288 1.00 39.38 129 PHE A N 1
ATOM 1074 C CA . PHE A 1 129 ? 10.242 5.951 6.337 1.00 39.38 129 PHE A CA 1
ATOM 1075 C C . PHE A 1 129 ? 10.486 6.757 5.063 1.00 39.38 129 PHE A C 1
ATOM 1077 O O . PHE A 1 129 ? 9.582 6.993 4.266 1.00 39.38 129 PHE A O 1
ATOM 1084 N N . GLY A 1 130 ? 11.723 7.227 4.909 1.00 33.53 130 GLY A N 1
ATOM 1085 C CA . GLY A 1 130 ? 12.297 7.371 3.578 1.00 33.53 130 GLY A CA 1
ATOM 1086 C C . GLY A 1 130 ? 12.611 5.980 3.009 1.00 33.53 130 GLY A C 1
ATOM 1087 O O . GLY A 1 130 ? 12.582 4.998 3.758 1.00 33.53 130 GLY A O 1
ATOM 1088 N N . PRO A 1 131 ? 12.919 5.873 1.707 1.00 35.25 131 PRO A N 1
ATOM 1089 C CA . PRO A 1 131 ? 13.417 4.629 1.122 1.00 35.25 131 PRO A CA 1
ATOM 1090 C C . PRO A 1 131 ? 14.576 4.056 1.967 1.00 35.25 131 PRO A C 1
ATOM 1092 O O . PRO A 1 131 ? 15.285 4.829 2.626 1.00 35.25 131 PRO A O 1
ATOM 1095 N N . PRO A 1 132 ? 14.774 2.723 1.988 1.00 37.81 132 PRO A N 1
ATOM 1096 C CA . PRO A 1 132 ? 15.793 2.088 2.822 1.00 37.81 132 PRO A CA 1
ATOM 1097 C C . PRO A 1 132 ? 17.164 2.722 2.533 1.00 37.81 132 PRO A C 1
ATOM 1099 O O . PRO A 1 132 ? 17.689 2.593 1.432 1.00 37.81 132 PRO A O 1
ATOM 1102 N N . GLY A 1 133 ? 17.697 3.468 3.510 1.00 40.69 133 GLY A N 1
ATOM 1103 C CA . GLY A 1 133 ? 18.961 4.212 3.400 1.00 40.69 133 GLY A CA 1
ATOM 1104 C C . GLY A 1 133 ? 18.920 5.696 3.801 1.00 40.69 133 GLY A C 1
ATOM 1105 O O . GLY A 1 133 ? 19.969 6.328 3.837 1.00 40.69 133 GLY A O 1
ATOM 1106 N N . TRP A 1 134 ? 17.753 6.277 4.104 1.00 39.69 134 TRP A N 1
ATOM 1107 C CA . TRP A 1 134 ? 17.631 7.723 4.394 1.00 39.69 134 TRP A CA 1
ATOM 1108 C C . TRP A 1 134 ? 17.501 8.103 5.879 1.00 39.69 134 TRP A C 1
ATOM 1110 O O . TRP A 1 134 ? 17.417 9.285 6.206 1.00 39.69 134 TRP A O 1
ATOM 1120 N N . SER A 1 135 ? 17.490 7.132 6.794 1.00 42.03 135 SER A N 1
ATOM 1121 C CA . SER A 1 135 ? 17.278 7.381 8.229 1.00 42.03 135 SER A CA 1
ATOM 1122 C C . SER A 1 135 ? 18.536 7.750 9.019 1.00 42.03 135 SER A C 1
ATOM 1124 O O . SER A 1 135 ? 18.429 7.984 10.221 1.00 42.03 135 SER A O 1
ATOM 1126 N N . ASP A 1 136 ? 19.703 7.849 8.378 1.00 41.50 136 ASP A N 1
ATOM 1127 C CA . ASP A 1 136 ? 20.895 8.385 9.031 1.00 41.50 136 ASP A CA 1
ATOM 1128 C C . ASP A 1 136 ? 20.964 9.909 8.837 1.00 41.50 136 ASP A C 1
ATOM 1130 O O . ASP A 1 136 ? 21.206 10.377 7.718 1.00 41.50 136 ASP A O 1
ATOM 1134 N N . PRO A 1 137 ? 20.834 10.723 9.905 1.00 47.09 137 PRO A N 1
ATOM 1135 C CA . PRO A 1 137 ? 20.989 12.180 9.824 1.00 47.09 137 PRO A CA 1
ATOM 1136 C C . PRO A 1 137 ? 22.407 12.622 9.406 1.00 47.09 137 PRO A C 1
ATOM 1138 O O . PRO A 1 137 ? 22.644 13.807 9.190 1.00 47.09 137 PRO A O 1
ATOM 1141 N N . LEU A 1 138 ? 23.338 11.674 9.256 1.00 47.81 138 LEU A N 1
ATOM 1142 C CA . LEU A 1 138 ? 24.688 11.869 8.726 1.00 47.81 138 LEU A CA 1
ATOM 1143 C C . LEU A 1 138 ? 24.812 11.559 7.218 1.00 47.81 138 LEU A C 1
ATOM 1145 O O . LEU A 1 138 ? 25.780 11.988 6.598 1.00 47.81 138 LEU A O 1
ATOM 1149 N N . VAL A 1 139 ? 23.842 10.868 6.603 1.00 42.44 139 VAL A N 1
ATOM 1150 C CA . VAL A 1 139 ? 23.892 10.448 5.183 1.00 42.44 139 VAL A CA 1
ATOM 1151 C C . VAL A 1 139 ? 23.196 11.449 4.252 1.00 42.44 139 VAL A C 1
ATOM 1153 O O . VAL A 1 139 ? 23.645 11.652 3.123 1.00 42.44 139 VAL A O 1
ATOM 1156 N N . ALA A 1 140 ? 22.169 12.159 4.730 1.00 42.72 140 ALA A N 1
ATOM 1157 C CA . ALA A 1 140 ? 21.494 13.225 3.979 1.00 42.72 140 ALA A CA 1
ATOM 1158 C C . ALA A 1 140 ? 22.439 14.327 3.421 1.00 42.72 140 ALA A C 1
ATOM 1160 O O . ALA A 1 140 ? 22.274 14.716 2.257 1.00 42.72 140 ALA A O 1
ATOM 1161 N N . PRO A 1 141 ? 23.461 14.814 4.160 1.00 44.91 141 PRO A N 1
ATOM 1162 C CA . PRO A 1 141 ? 24.425 15.760 3.595 1.00 44.91 141 PRO A CA 1
ATOM 1163 C C . PRO A 1 141 ? 25.457 15.101 2.663 1.00 44.91 141 PRO A C 1
ATOM 1165 O O . PRO A 1 141 ? 26.007 15.775 1.796 1.00 44.91 141 PRO A O 1
ATOM 1168 N N . LEU A 1 142 ? 25.717 13.795 2.785 1.00 46.38 142 LEU A N 1
ATOM 1169 C CA . LEU A 1 142 ? 26.678 13.093 1.923 1.00 46.38 142 LEU A CA 1
ATOM 1170 C C . LEU A 1 142 ? 26.085 12.755 0.549 1.00 46.38 142 LEU A C 1
ATOM 1172 O O . LEU A 1 142 ? 26.767 12.879 -0.465 1.00 46.38 142 LEU A O 1
ATOM 1176 N N . PHE A 1 143 ? 24.801 12.395 0.480 1.00 48.00 143 PHE A N 1
ATOM 1177 C CA . PHE A 1 143 ? 24.128 12.117 -0.795 1.00 48.00 143 PHE A CA 1
ATOM 1178 C C . PHE A 1 143 ? 23.893 13.385 -1.620 1.00 48.00 143 PHE A C 1
ATOM 1180 O O . PHE A 1 143 ? 24.110 13.399 -2.828 1.00 48.00 143 PHE A O 1
ATOM 1187 N N . THR A 1 144 ? 23.498 14.482 -0.973 1.00 54.34 144 THR A N 1
ATOM 1188 C CA . THR A 1 144 ? 23.327 15.766 -1.666 1.00 54.34 144 THR A CA 1
ATOM 1189 C C . THR A 1 144 ? 24.660 16.313 -2.165 1.00 54.34 144 THR A C 1
ATOM 1191 O O . THR A 1 144 ? 24.729 16.763 -3.304 1.00 54.34 144 THR A O 1
ATOM 1194 N N . THR A 1 145 ? 25.738 16.210 -1.382 1.00 58.09 145 THR A N 1
ATOM 1195 C CA . THR A 1 145 ? 27.067 16.652 -1.833 1.00 58.09 145 THR A CA 1
ATOM 1196 C C . THR A 1 145 ? 27.637 15.770 -2.937 1.00 58.09 145 THR A C 1
ATOM 1198 O O . THR A 1 145 ? 28.163 16.314 -3.898 1.00 58.09 145 THR A O 1
ATOM 1201 N N . THR A 1 146 ? 27.495 14.444 -2.873 1.00 59.69 146 THR A N 1
ATOM 1202 C CA . THR A 1 146 ? 27.982 13.539 -3.935 1.00 59.69 146 THR A CA 1
ATOM 1203 C C . THR A 1 146 ? 27.202 13.679 -5.237 1.00 59.69 146 THR A C 1
ATOM 1205 O O . THR A 1 146 ? 27.817 13.735 -6.300 1.00 59.69 146 THR A O 1
ATOM 1208 N N . VAL A 1 147 ? 25.873 13.810 -5.179 1.00 61.25 147 VAL A N 1
ATOM 1209 C CA . VAL A 1 147 ? 25.047 14.054 -6.373 1.00 61.25 147 VAL A CA 1
ATOM 1210 C C . VAL A 1 147 ? 25.337 15.436 -6.959 1.00 61.25 147 VAL A C 1
ATOM 1212 O O . VAL A 1 147 ? 25.516 15.556 -8.168 1.00 61.25 147 VAL A O 1
ATOM 1215 N N . LEU A 1 148 ? 25.465 16.474 -6.125 1.00 62.78 148 LEU A N 1
ATOM 1216 C CA . LEU A 1 148 ? 25.838 17.811 -6.589 1.00 62.78 148 LEU A CA 1
ATOM 1217 C C . LEU A 1 148 ? 27.247 17.818 -7.200 1.00 62.78 148 LEU A C 1
ATOM 1219 O O . LEU A 1 148 ? 27.444 18.404 -8.258 1.00 62.78 148 LEU A O 1
ATOM 1223 N N . LEU A 1 149 ? 28.213 17.125 -6.588 1.00 68.94 149 LEU A N 1
ATOM 1224 C CA . LEU A 1 149 ? 29.571 16.986 -7.115 1.00 68.94 149 LEU A CA 1
ATOM 1225 C C . LEU A 1 149 ? 29.572 16.236 -8.453 1.00 68.94 149 LEU A C 1
ATOM 1227 O O . LEU A 1 149 ? 30.263 16.656 -9.375 1.00 68.94 149 LEU A O 1
ATOM 1231 N N . ALA A 1 150 ? 28.773 15.174 -8.589 1.00 65.88 150 ALA A N 1
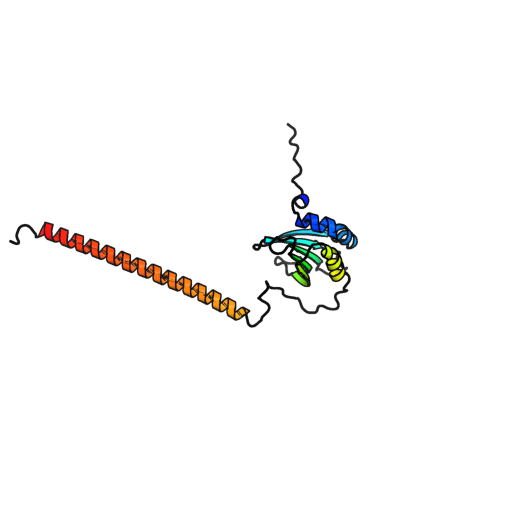ATOM 1232 C CA . ALA A 1 150 ? 28.627 14.429 -9.838 1.00 65.88 150 ALA A CA 1
ATOM 1233 C C . ALA A 1 150 ? 27.985 15.280 -10.945 1.00 65.88 150 ALA A C 1
ATOM 1235 O O . ALA A 1 150 ? 28.453 15.251 -12.081 1.00 65.88 150 ALA A O 1
ATOM 1236 N N . ILE A 1 151 ? 26.971 16.090 -10.619 1.00 65.69 151 ILE A N 1
ATOM 1237 C CA . ILE A 1 151 ? 26.358 17.043 -11.557 1.00 65.69 151 ILE A CA 1
ATOM 1238 C C . ILE A 1 151 ? 27.367 18.125 -11.957 1.00 65.69 151 ILE A C 1
ATOM 1240 O O . ILE A 1 151 ? 27.507 18.421 -13.140 1.00 65.69 151 ILE A O 1
ATOM 1244 N N . LEU A 1 152 ? 28.117 18.686 -11.005 1.00 66.12 152 LEU A N 1
ATOM 1245 C CA . LEU A 1 152 ? 29.150 19.686 -11.285 1.00 66.12 152 LEU A CA 1
ATOM 1246 C C . LEU A 1 152 ? 30.291 19.108 -12.137 1.00 66.12 152 LEU A C 1
ATOM 1248 O O . LEU A 1 152 ? 30.752 19.774 -13.063 1.00 66.12 152 LEU A O 1
ATOM 1252 N N . LEU A 1 153 ? 30.705 17.861 -11.888 1.00 70.62 153 LEU A N 1
ATOM 1253 C CA . LEU A 1 153 ? 31.671 17.131 -12.715 1.00 70.62 153 LEU A CA 1
ATOM 1254 C C . LEU A 1 153 ? 31.132 16.873 -14.123 1.00 70.62 153 LEU A C 1
ATOM 1256 O O . LEU A 1 153 ? 31.846 17.126 -15.088 1.00 70.62 153 LEU A O 1
ATOM 1260 N N . ALA A 1 154 ? 29.879 16.437 -14.264 1.00 65.81 154 ALA A N 1
ATOM 1261 C CA . ALA A 1 154 ? 29.249 16.228 -15.566 1.00 65.81 154 ALA A CA 1
ATOM 1262 C C . ALA A 1 154 ? 29.114 17.543 -16.356 1.00 65.81 154 ALA A C 1
ATOM 1264 O O . ALA A 1 154 ? 29.415 17.580 -17.548 1.00 65.81 154 ALA A O 1
ATOM 1265 N N . CYS A 1 155 ? 28.744 18.642 -15.692 1.00 63.03 155 CYS A N 1
ATOM 1266 C CA . CYS A 1 155 ? 28.690 19.975 -16.293 1.00 63.03 155 CYS A CA 1
ATOM 1267 C C . CYS A 1 155 ? 30.082 20.486 -16.696 1.00 63.03 155 CYS A C 1
ATOM 1269 O O . CYS A 1 155 ? 30.233 21.049 -17.779 1.00 63.03 155 CYS A O 1
ATOM 1271 N N . SER A 1 156 ? 31.106 20.252 -15.869 1.00 68.75 156 SER A N 1
ATOM 1272 C CA . SER A 1 156 ? 32.498 20.597 -16.182 1.00 68.75 156 SER A CA 1
ATOM 1273 C C . SER A 1 156 ? 33.020 19.795 -17.378 1.00 68.75 156 SER A C 1
ATOM 1275 O O . SER A 1 156 ? 33.560 20.370 -18.320 1.00 68.75 156 SER A O 1
ATOM 1277 N N . LEU A 1 157 ? 32.771 18.483 -17.411 1.00 70.50 157 LEU A N 1
ATOM 1278 C CA . LEU A 1 157 ? 33.150 17.612 -18.527 1.00 70.50 157 LEU A CA 1
ATOM 1279 C C . LEU A 1 157 ? 32.415 17.979 -19.822 1.00 70.50 157 LEU A C 1
ATOM 1281 O O . LEU A 1 157 ? 33.029 17.965 -20.886 1.00 70.50 157 LEU A O 1
ATOM 1285 N N . CYS A 1 158 ? 31.140 18.372 -19.746 1.00 68.50 158 CYS A N 1
ATOM 1286 C CA . CYS A 1 158 ? 30.388 18.870 -20.899 1.00 68.50 158 CYS A CA 1
ATOM 1287 C C . CYS A 1 158 ? 30.961 20.203 -21.414 1.00 68.50 158 CYS A C 1
ATOM 1289 O O . CYS A 1 158 ? 31.150 20.377 -22.618 1.00 68.50 158 CYS A O 1
ATOM 1291 N N . GLY A 1 159 ? 31.326 21.115 -20.507 1.00 68.62 159 GLY A N 1
ATOM 1292 C CA . GLY A 1 159 ? 32.002 22.368 -20.851 1.00 68.62 159 GLY A CA 1
ATOM 1293 C C . GLY A 1 159 ? 33.368 22.146 -21.509 1.00 68.62 159 GLY A C 1
ATOM 1294 O O . GLY A 1 159 ? 33.669 22.768 -22.528 1.00 68.62 159 GLY A O 1
ATOM 1295 N N . ILE A 1 160 ? 34.167 21.213 -20.983 1.00 67.75 160 ILE A N 1
ATOM 1296 C CA . ILE A 1 160 ? 35.467 20.832 -21.553 1.00 67.75 160 ILE A CA 1
ATOM 1297 C C . ILE A 1 160 ? 35.279 20.180 -22.929 1.00 67.75 160 ILE A C 1
ATOM 1299 O O . ILE A 1 160 ? 35.977 20.548 -23.870 1.00 67.75 160 ILE A O 1
ATOM 1303 N N . ALA A 1 161 ? 34.309 19.275 -23.090 1.00 65.12 161 ALA A N 1
ATOM 1304 C CA . ALA A 1 161 ? 34.007 18.657 -24.380 1.00 65.12 161 ALA A CA 1
ATOM 1305 C C . ALA A 1 161 ? 33.591 19.699 -25.433 1.00 65.12 161 ALA A C 1
ATOM 1307 O O . ALA A 1 161 ? 34.045 19.635 -26.576 1.00 65.12 161 ALA A O 1
ATOM 1308 N N . HIS A 1 162 ? 32.793 20.700 -25.045 1.00 70.19 162 HIS A N 1
ATOM 1309 C CA . HIS A 1 162 ? 32.399 21.793 -25.933 1.00 70.19 162 HIS A CA 1
ATOM 1310 C C . HIS A 1 162 ? 33.594 22.675 -26.336 1.00 70.19 162 HIS A C 1
ATOM 1312 O O . HIS A 1 162 ? 33.737 23.028 -27.506 1.00 70.19 162 HIS A O 1
ATOM 1318 N N . GLN A 1 163 ? 34.498 22.981 -25.398 1.00 72.12 163 GLN A N 1
ATOM 1319 C CA . GLN A 1 163 ? 35.729 23.730 -25.682 1.00 72.12 163 GLN A CA 1
ATOM 1320 C C . GLN A 1 163 ? 36.672 22.964 -26.617 1.00 72.12 163 GLN A C 1
ATOM 1322 O O . GLN A 1 163 ? 37.194 23.542 -27.570 1.00 72.12 163 GLN A O 1
ATOM 1327 N N . VAL A 1 164 ? 36.852 21.658 -26.399 1.00 70.75 164 VAL A N 1
ATOM 1328 C CA . VAL A 1 164 ? 37.674 20.802 -27.269 1.00 70.75 164 VAL A CA 1
ATOM 1329 C C . VAL A 1 164 ? 37.094 20.749 -28.684 1.00 70.75 164 VAL A C 1
ATOM 1331 O O . VAL A 1 164 ? 37.851 20.850 -29.648 1.00 70.75 164 VAL A O 1
ATOM 1334 N N . LEU A 1 165 ? 35.767 20.66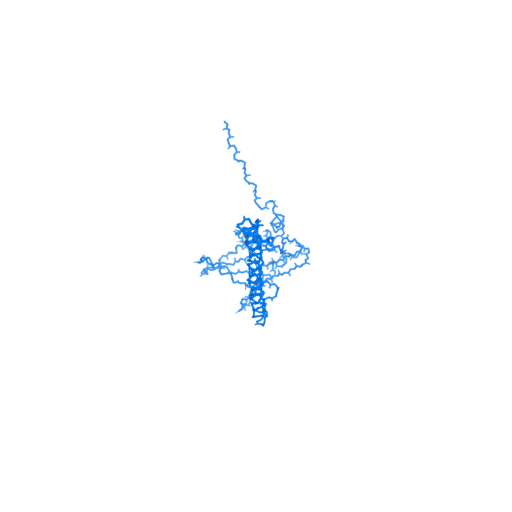9 -28.827 1.00 72.62 165 LEU A N 1
ATOM 1335 C CA . LEU A 1 165 ? 35.105 20.676 -30.134 1.00 72.62 165 LEU A CA 1
ATOM 1336 C C . LEU A 1 165 ? 35.310 22.006 -30.880 1.00 72.62 165 LEU A C 1
ATOM 1338 O O . LEU A 1 165 ? 35.576 22.000 -32.080 1.00 72.62 165 LEU A O 1
ATOM 1342 N N . LEU A 1 166 ? 35.233 23.140 -30.175 1.00 76.81 166 LEU A N 1
ATOM 1343 C CA . LEU A 1 166 ? 35.473 24.467 -30.754 1.00 76.81 166 LEU A CA 1
ATOM 1344 C C . LEU A 1 166 ? 36.932 24.660 -31.177 1.00 76.81 166 LEU A C 1
ATOM 1346 O O . LEU A 1 166 ? 37.187 25.189 -32.257 1.00 76.81 166 LEU A O 1
ATOM 1350 N N . ILE A 1 167 ? 37.889 24.202 -30.365 1.00 77.75 167 ILE A N 1
ATOM 1351 C CA . ILE A 1 167 ? 39.319 24.277 -30.696 1.00 77.75 167 ILE A CA 1
ATOM 1352 C C . ILE A 1 167 ? 39.635 23.372 -31.891 1.00 77.75 167 ILE A C 1
ATOM 1354 O O . ILE A 1 167 ? 40.302 23.810 -32.828 1.00 77.75 167 ILE A O 1
ATOM 1358 N N . ALA A 1 168 ? 39.121 22.138 -31.902 1.00 75.50 168 ALA A N 1
ATOM 1359 C CA . ALA A 1 168 ? 39.308 21.207 -33.012 1.00 75.50 168 ALA A CA 1
ATOM 1360 C C . ALA A 1 168 ? 38.671 21.733 -34.311 1.00 75.50 168 ALA A C 1
ATOM 1362 O O . ALA A 1 168 ? 39.316 21.736 -35.360 1.00 75.50 168 ALA A O 1
ATOM 1363 N N . GLY A 1 169 ? 37.440 22.252 -34.235 1.00 81.62 169 GLY A N 1
ATOM 1364 C CA . GLY A 1 169 ? 36.754 22.872 -35.370 1.00 81.62 169 GLY A CA 1
ATOM 1365 C C . GLY A 1 169 ? 37.470 24.125 -35.884 1.00 81.62 169 GLY A C 1
ATOM 1366 O O . GLY A 1 169 ? 37.647 24.283 -37.092 1.00 81.62 169 GLY A O 1
ATOM 1367 N N . GLY A 1 170 ? 37.955 24.983 -34.982 1.00 82.69 170 GLY A N 1
ATOM 1368 C CA . GLY A 1 170 ? 38.730 26.177 -35.327 1.00 82.69 170 GLY A CA 1
ATOM 1369 C C . GLY A 1 170 ? 40.070 25.848 -35.990 1.00 82.69 170 GLY A C 1
ATOM 1370 O O . GLY A 1 170 ? 40.429 26.470 -36.990 1.00 82.69 170 GLY A O 1
ATOM 1371 N N . ALA A 1 171 ? 40.781 24.831 -35.495 1.00 84.31 171 ALA A N 1
ATOM 1372 C CA . ALA A 1 171 ? 42.033 24.367 -36.088 1.00 84.31 171 ALA A CA 1
ATOM 1373 C C . ALA A 1 171 ? 41.828 23.796 -37.503 1.00 84.31 171 ALA A C 1
ATOM 1375 O O . ALA A 1 171 ? 42.601 24.108 -38.411 1.00 84.31 171 ALA A O 1
ATOM 1376 N N . MET A 1 172 ? 40.761 23.015 -37.718 1.00 85.25 172 MET A N 1
ATOM 1377 C CA . MET A 1 172 ? 40.406 22.510 -39.050 1.00 85.25 172 MET A CA 1
ATOM 1378 C C . MET A 1 172 ? 40.061 23.639 -40.026 1.00 85.25 172 MET A C 1
ATOM 1380 O O . MET A 1 172 ? 40.529 23.632 -41.166 1.00 85.25 172 MET A O 1
ATOM 1384 N N . LEU A 1 173 ? 39.286 24.633 -39.582 1.00 87.38 173 LEU A N 1
ATOM 1385 C CA . LEU A 1 173 ? 38.937 25.789 -40.405 1.00 87.38 173 LEU A CA 1
ATOM 1386 C C . LEU A 1 173 ? 40.184 26.594 -40.798 1.00 87.38 173 LEU A C 1
ATOM 1388 O O . LEU A 1 173 ? 40.346 26.947 -41.965 1.00 87.38 173 LEU A O 1
ATOM 1392 N N . LEU A 1 174 ? 41.092 26.839 -39.849 1.00 89.44 174 LEU A N 1
ATOM 1393 C CA . LEU A 1 174 ? 42.346 27.549 -40.102 1.00 89.44 174 LEU A CA 1
ATOM 1394 C C . LEU A 1 174 ? 43.225 26.805 -41.116 1.00 89.44 174 LEU A C 1
ATOM 1396 O O . LEU A 1 174 ? 43.746 27.426 -42.041 1.00 89.44 174 LEU A O 1
ATOM 1400 N N . MET A 1 175 ? 43.352 25.481 -40.988 1.00 88.94 175 MET A N 1
ATOM 1401 C CA . MET A 1 175 ? 44.088 24.661 -41.956 1.00 88.94 175 MET A CA 1
ATOM 1402 C C . MET A 1 175 ? 43.505 24.779 -43.367 1.00 88.94 175 MET A C 1
ATOM 1404 O O . MET A 1 175 ? 44.259 24.954 -44.324 1.00 88.94 175 MET A O 1
ATOM 1408 N N . HIS A 1 176 ? 42.178 24.744 -43.509 1.00 84.69 176 HIS A N 1
ATOM 1409 C CA . HIS A 1 176 ? 41.533 24.919 -44.810 1.00 84.69 176 HIS A CA 1
ATOM 1410 C C . HIS A 1 176 ? 41.736 26.319 -45.390 1.00 84.69 176 HIS A C 1
ATOM 1412 O O . HIS A 1 176 ? 42.011 26.446 -46.582 1.00 84.69 176 HIS A O 1
ATOM 1418 N N . LEU A 1 177 ? 41.666 27.365 -44.563 1.00 88.75 177 LEU A N 1
ATOM 1419 C CA . LEU A 1 177 ? 41.941 28.734 -45.001 1.00 88.75 177 LEU A CA 1
ATOM 1420 C C . LEU A 1 177 ? 43.396 28.909 -45.448 1.00 88.75 177 LEU A C 1
ATOM 1422 O O . LEU A 1 177 ? 43.643 29.554 -46.464 1.00 88.75 177 LEU A O 1
ATOM 1426 N N . LEU A 1 178 ? 44.355 28.294 -44.749 1.00 89.25 178 LEU A N 1
ATOM 1427 C CA . LEU A 1 178 ? 45.765 28.303 -45.147 1.00 89.25 178 LEU A CA 1
ATOM 1428 C C . LEU A 1 178 ? 45.988 27.552 -46.464 1.00 89.25 178 LEU A C 1
ATOM 1430 O O . LEU A 1 178 ? 46.650 28.076 -47.356 1.00 89.25 178 LEU A O 1
ATOM 1434 N N . GLN A 1 179 ? 45.401 26.363 -46.628 1.00 87.25 179 GLN A N 1
ATOM 1435 C CA . GLN A 1 179 ? 45.465 25.611 -47.888 1.00 87.25 179 GLN A CA 1
ATOM 1436 C C . GLN A 1 179 ? 44.863 26.403 -49.051 1.00 87.25 179 GLN A C 1
ATOM 1438 O O . GLN A 1 179 ? 45.450 26.463 -50.133 1.00 87.25 179 GLN A O 1
ATOM 1443 N N . PHE A 1 180 ? 43.715 27.042 -48.824 1.00 87.00 180 PHE A N 1
ATOM 1444 C CA . PHE A 1 180 ? 43.072 27.890 -49.819 1.00 87.00 180 PHE A CA 1
ATOM 1445 C C . PHE A 1 180 ? 43.931 29.113 -50.154 1.00 87.00 180 PHE A C 1
ATOM 1447 O O . PHE A 1 180 ? 44.118 29.421 -51.328 1.00 87.00 180 PHE A O 1
ATOM 1454 N N . GLY A 1 181 ? 44.518 29.764 -49.147 1.00 86.31 181 GLY A N 1
ATOM 1455 C CA . GLY A 1 181 ? 45.445 30.880 -49.322 1.00 86.31 181 GLY A CA 1
ATOM 1456 C C . GLY A 1 181 ? 46.668 30.500 -50.157 1.00 86.31 181 GLY A C 1
ATOM 1457 O O . GLY A 1 181 ? 47.003 31.220 -51.091 1.00 86.31 181 GLY A O 1
ATOM 1458 N N . VAL A 1 182 ? 47.280 29.339 -49.894 1.00 82.69 182 VAL A N 1
ATOM 1459 C CA . VAL A 1 182 ? 48.417 28.811 -50.674 1.00 82.69 182 VAL A CA 1
ATOM 1460 C C . VAL A 1 182 ? 48.020 28.495 -52.120 1.00 82.69 182 VAL A C 1
ATOM 1462 O O . VAL A 1 182 ? 48.780 28.768 -53.049 1.00 82.69 182 VAL A O 1
ATOM 1465 N N . MET A 1 183 ? 46.830 27.931 -52.344 1.00 81.62 183 MET A N 1
ATOM 1466 C CA . MET A 1 183 ? 46.335 27.692 -53.704 1.00 81.62 183 MET A CA 1
ATOM 1467 C C . MET A 1 183 ? 46.035 29.000 -54.445 1.00 81.62 183 MET A C 1
ATOM 1469 O O . MET A 1 183 ? 46.362 29.126 -55.625 1.00 81.62 183 MET A O 1
ATOM 1473 N N . ALA A 1 184 ? 45.452 29.986 -53.760 1.00 79.88 184 ALA A N 1
ATOM 1474 C CA . ALA A 1 184 ? 45.172 31.298 -54.324 1.00 79.88 184 ALA A CA 1
ATOM 1475 C C . ALA A 1 184 ? 46.469 32.039 -54.679 1.00 79.88 184 ALA A C 1
ATOM 1477 O O . ALA A 1 184 ? 46.598 32.520 -55.802 1.00 79.88 184 ALA A O 1
ATOM 1478 N N . THR A 1 185 ? 47.465 32.073 -53.789 1.00 78.00 185 THR A N 1
ATOM 1479 C CA . THR A 1 185 ? 48.750 32.727 -54.079 1.00 78.00 185 THR A CA 1
ATOM 1480 C C . THR A 1 185 ? 49.478 32.065 -55.243 1.00 78.00 185 THR A C 1
ATOM 1482 O O . THR A 1 185 ? 49.946 32.777 -56.125 1.00 78.00 185 THR A O 1
ATOM 1485 N N . ARG A 1 186 ? 49.493 30.728 -55.342 1.00 75.12 186 ARG A N 1
ATOM 1486 C CA . ARG A 1 186 ? 50.024 30.034 -56.532 1.00 75.12 186 ARG A CA 1
ATOM 1487 C C . ARG A 1 186 ? 49.294 30.418 -57.819 1.00 75.12 186 ARG A C 1
ATOM 1489 O O . ARG A 1 186 ? 49.923 30.546 -58.860 1.00 75.12 186 ARG A O 1
ATOM 1496 N N . ARG A 1 187 ? 47.977 30.618 -57.767 1.00 75.44 187 ARG A N 1
ATOM 1497 C CA . ARG A 1 187 ? 47.187 31.000 -58.945 1.00 75.44 187 ARG A CA 1
ATOM 1498 C C . ARG A 1 187 ? 47.424 32.448 -59.380 1.00 75.44 187 ARG A C 1
ATOM 1500 O O . ARG A 1 187 ? 47.373 32.720 -60.573 1.00 75.44 187 ARG A O 1
ATOM 1507 N N . PHE A 1 188 ? 47.655 33.358 -58.434 1.00 74.75 188 PHE A N 1
ATOM 1508 C CA . PHE A 1 188 ? 47.831 34.787 -58.715 1.00 74.75 188 PHE A CA 1
ATOM 1509 C C . PHE A 1 188 ? 49.291 35.209 -58.937 1.00 74.75 188 PHE A C 1
ATOM 1511 O O . PHE A 1 188 ? 49.517 36.188 -59.637 1.00 74.75 188 PHE A O 1
ATOM 1518 N N . TYR A 1 189 ? 50.265 34.483 -58.381 1.00 71.25 189 TYR A N 1
ATOM 1519 C CA . TYR A 1 189 ? 51.688 34.853 -58.417 1.00 71.25 189 TYR A CA 1
ATOM 1520 C C . TYR A 1 189 ? 52.602 33.774 -59.032 1.00 71.25 189 TYR A C 1
ATOM 1522 O O . TYR A 1 189 ? 53.812 33.957 -59.066 1.00 71.25 189 TYR A O 1
ATOM 1530 N N . GLY A 1 190 ? 52.056 32.633 -59.467 1.00 59.03 190 GLY A N 1
ATOM 1531 C CA . GLY A 1 190 ? 52.833 31.431 -59.796 1.00 59.03 190 GLY A CA 1
ATOM 1532 C C . GLY A 1 190 ? 53.280 31.162 -61.240 1.00 59.03 190 GLY A C 1
ATOM 1533 O O . GLY A 1 190 ? 53.976 30.162 -61.385 1.00 59.03 190 GLY A O 1
ATOM 1534 N N . PRO A 1 191 ? 52.943 31.924 -62.301 1.00 57.06 191 PRO A N 1
ATOM 1535 C CA . PRO A 1 191 ? 53.560 31.652 -63.599 1.00 57.06 191 PRO A CA 1
ATOM 1536 C C . PRO A 1 191 ? 54.928 32.323 -63.827 1.00 57.06 191 PRO A C 1
ATOM 1538 O O . PRO A 1 191 ? 55.614 31.889 -64.741 1.00 57.06 191 PRO A O 1
ATOM 1541 N N . ASP A 1 192 ? 55.354 33.305 -63.016 1.00 56.84 192 ASP A N 1
ATOM 1542 C CA . ASP A 1 192 ? 56.527 34.154 -63.338 1.00 56.84 192 ASP A CA 1
ATOM 1543 C C . ASP A 1 192 ? 57.632 34.188 -62.250 1.00 56.84 192 ASP A C 1
ATOM 1545 O O . ASP A 1 192 ? 58.341 35.183 -62.107 1.00 56.84 192 ASP A O 1
ATOM 1549 N N . LEU A 1 193 ? 57.782 33.128 -61.446 1.00 55.97 193 LEU A N 1
ATOM 1550 C CA . LEU A 1 193 ? 58.868 32.992 -60.453 1.00 55.97 193 LEU A CA 1
ATOM 1551 C C . LEU A 1 193 ? 59.745 31.755 -60.716 1.00 55.97 193 LEU A C 1
ATOM 1553 O O . LEU A 1 193 ? 60.052 31.010 -59.787 1.00 55.97 193 LEU A O 1
ATOM 1557 N N . ASP A 1 194 ? 60.137 31.573 -61.978 1.00 55.62 194 ASP A N 1
ATOM 1558 C CA . ASP A 1 194 ? 61.336 30.821 -62.379 1.00 55.62 194 ASP A CA 1
ATOM 1559 C C . ASP A 1 194 ? 62.348 31.784 -63.023 1.00 55.62 194 ASP A C 1
ATOM 1561 O O . ASP A 1 194 ? 61.921 32.632 -63.844 1.00 55.62 194 ASP A O 1
#

Sequence (194 aa):
MDDTELPLPDPIAENLWANTIDLRVGGLLDELGAQYNGCTIELNGTRELSWLLPRRRGRRRRLELAFRALGGSLDWWEIVYREVDWTFREQQARYYASISERRELFEVESAVQRLTRTRLIRVRRPLTFGPPGWSDPLVAPLFTTTVLLAILLACSLCGIAHQVLLIAGGAMLLMHLLQFGVMATRRFYGPDLD